Protein AF-0000000067927965 (afdb_homodimer)

Foldseek 3Di:
DPLPQQPPFDPVLQVLLVVLLVVLLVVLLVQLVVLQDLDPVQLVVCVVLVHHSDSVVSNVLSVQSNVLSVLCVDLVRVVVSLVSLLVSLVVQLVSCVVVVHDCPPGNCVSVVSSCSSLSSCCSNPSVSVSVPPPDD/DPLPQQPDFDPVLQVLLVVLLVVLLVVLLVQLVVLQDLDPVQLVVCVVLVHHSDSVVSNVLSVQSNVLSVLCVDLVRVVVSLVSLLVSLVVQLVSCVVVVHDCPPGNCVSVVSSCSSLSSCCSNPSVSVSVPPPDD

pLDDT: mean 92.32, std 14.94, range [30.17, 98.94]

Sequence (272 aa):
MSISEAAPASKGALWTGRALSAVVVLFMVFDGVIKLPPLEIVTLTMTELGWPADANVARLLGVVGLISTALYALPRTSVLGAILLTAYMGGAISTHVRIGNPLFSHTLFGVYLGVILWGGLFLRDARVRA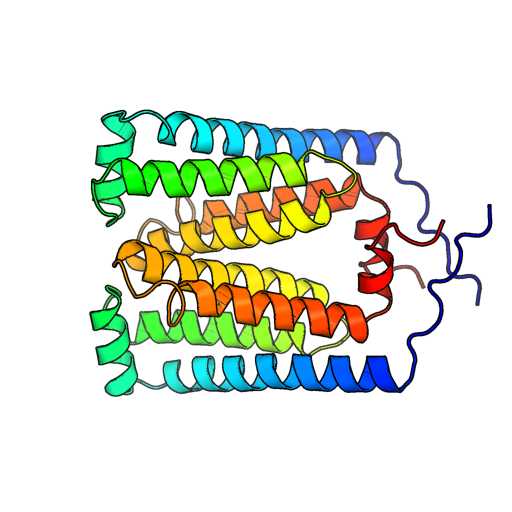LIPFSRMSISEAAPASKGALWTGRALSAVVVLFMVFDGVIKLPPLEIVTLTMTELGWPADANVARLLGVVGLISTALYALPRTSVLGAILLTAYMGGAISTHVRIGNPLFSHTLFGVYLGVILWGGLFLRDARVRALIPFSR

Structure (mmCIF, N/CA/C/O backbone):
data_AF-0000000067927965-model_v1
#
loop_
_entity.id
_entity.type
_entity.pdbx_description
1 polymer 'DoxX family protein'
#
loop_
_atom_site.group_PDB
_atom_site.id
_atom_site.type_symbol
_atom_site.label_atom_id
_atom_site.label_alt_id
_atom_site.label_comp_id
_atom_site.label_asym_id
_atom_site.label_entity_id
_atom_site.label_seq_id
_atom_site.pdbx_PDB_ins_code
_atom_site.Cartn_x
_atom_site.Cartn_y
_atom_site.Cartn_z
_atom_site.occupancy
_atom_site.B_iso_or_equiv
_atom_site.auth_seq_id
_atom_site.auth_comp_id
_atom_site.auth_asym_id
_atom_site.auth_atom_id
_atom_site.pdbx_PDB_model_num
ATOM 1 N N . MET A 1 1 ? -7.898 29.469 18.766 1 30.17 1 MET A N 1
ATOM 2 C CA . MET A 1 1 ? -7.305 28.219 19.219 1 30.17 1 MET A CA 1
ATOM 3 C C . MET A 1 1 ? -5.984 27.953 18.5 1 30.17 1 MET A C 1
ATOM 5 O O . MET A 1 1 ? -5.938 27.906 17.281 1 30.17 1 MET A O 1
ATOM 9 N N . SER A 1 2 ? -4.762 28.281 19 1 35.88 2 SER A N 1
ATOM 10 C CA . SER A 1 2 ? -3.42 28.25 18.422 1 35.88 2 SER A CA 1
ATOM 11 C C . SER A 1 2 ? -3.104 26.859 17.859 1 35.88 2 SER A C 1
ATOM 13 O O . SER A 1 2 ? -3.418 25.844 18.469 1 35.88 2 SER A O 1
ATOM 15 N N . ILE A 1 3 ? -3.195 26.562 16.672 1 41.91 3 ILE A N 1
ATOM 16 C CA . ILE A 1 3 ? -2.732 25.312 16.078 1 41.91 3 ILE A CA 1
ATOM 17 C C . ILE A 1 3 ? -1.492 24.828 16.828 1 41.91 3 ILE A C 1
ATOM 19 O O . ILE A 1 3 ? -0.476 25.516 16.875 1 41.91 3 ILE A O 1
ATOM 23 N N . SER A 1 4 ? -1.587 24.281 17.938 1 45.28 4 SER A N 1
ATOM 24 C CA . SER A 1 4 ? -0.51 23.766 18.781 1 45.28 4 SER A CA 1
ATOM 25 C C . SER A 1 4 ? 0.614 23.172 17.938 1 45.28 4 SER A C 1
ATOM 27 O O . SER A 1 4 ? 0.37 22.312 17.078 1 45.28 4 SER A O 1
ATOM 29 N N . GLU A 1 5 ? 1.59 23.891 17.422 1 53.34 5 GLU A N 1
ATOM 30 C CA . GLU A 1 5 ? 2.846 23.5 16.797 1 53.34 5 GLU A CA 1
ATOM 31 C C . GLU A 1 5 ? 3.354 22.172 17.375 1 53.34 5 GLU A C 1
ATOM 33 O O . GLU A 1 5 ? 3.398 22 18.594 1 53.34 5 GLU A O 1
ATOM 38 N N . ALA A 1 6 ? 3.057 21.047 16.625 1 56.38 6 ALA A N 1
ATOM 39 C CA . ALA A 1 6 ? 3.568 19.766 17.125 1 56.38 6 ALA A CA 1
ATOM 40 C C . ALA A 1 6 ? 4.945 19.938 17.766 1 56.38 6 ALA A C 1
ATOM 42 O O . ALA A 1 6 ? 5.785 20.688 17.25 1 56.38 6 ALA A O 1
ATOM 43 N N . ALA A 1 7 ? 5.062 19.781 19.094 1 62.38 7 ALA A N 1
ATOM 44 C CA . ALA A 1 7 ? 6.32 19.844 19.844 1 62.38 7 ALA A CA 1
ATOM 45 C C . ALA A 1 7 ? 7.453 19.188 19.062 1 62.38 7 ALA A C 1
ATOM 47 O O . ALA A 1 7 ? 7.234 18.172 18.391 1 62.38 7 ALA A O 1
ATOM 48 N N . PRO A 1 8 ? 8.531 19.984 18.906 1 75.81 8 PRO A N 1
ATOM 49 C CA . PRO A 1 8 ? 9.688 19.375 18.234 1 75.81 8 PRO A CA 1
ATOM 50 C C . PRO A 1 8 ? 10.055 18.016 18.812 1 75.81 8 PRO A C 1
ATOM 52 O O . PRO A 1 8 ? 9.891 17.781 20 1 75.81 8 PRO A O 1
ATOM 55 N N . ALA A 1 9 ? 10.219 17.031 17.906 1 80.25 9 ALA A N 1
ATOM 56 C CA . ALA A 1 9 ? 10.656 15.703 18.344 1 80.25 9 ALA A CA 1
ATOM 57 C C . ALA A 1 9 ? 11.969 15.781 19.109 1 80.25 9 ALA A C 1
ATOM 59 O O . ALA A 1 9 ? 12.836 16.594 18.781 1 80.25 9 ALA A O 1
ATOM 60 N N . SER A 1 10 ? 12.078 15.039 20.109 1 90.5 10 SER A N 1
ATOM 61 C CA . SER A 1 10 ? 13.336 14.953 20.844 1 90.5 10 SER A CA 1
ATOM 62 C C . SER A 1 10 ? 14.453 14.414 19.953 1 90.5 10 SER A C 1
ATOM 64 O O . SER A 1 10 ? 14.188 13.82 18.906 1 90.5 10 SER A O 1
ATOM 66 N N . LYS A 1 11 ? 15.648 14.703 20.359 1 93.44 11 LYS A N 1
ATOM 67 C CA . LYS A 1 11 ? 16.812 14.172 19.641 1 93.44 11 LYS A CA 1
ATOM 68 C C . LYS A 1 11 ? 16.766 12.648 19.578 1 93.44 11 LYS A C 1
ATOM 70 O O . LYS A 1 11 ? 17.125 12.055 18.562 1 93.44 11 LYS A O 1
ATOM 75 N N . GLY A 1 12 ? 16.391 12.031 20.609 1 94.81 12 GLY A N 1
ATOM 76 C CA . GLY A 1 12 ? 16.281 10.586 20.641 1 94.81 12 GLY A CA 1
ATOM 77 C C . GLY A 1 12 ? 15.266 10.047 19.641 1 94.81 12 GLY A C 1
ATOM 78 O O . GLY A 1 12 ? 15.523 9.055 18.969 1 94.81 12 GLY A O 1
ATOM 79 N N . ALA A 1 13 ? 14.18 10.609 19.625 1 93.81 13 ALA A N 1
ATOM 80 C CA . ALA A 1 13 ? 13.141 10.211 18.688 1 93.81 13 ALA A CA 1
ATOM 81 C C . ALA A 1 13 ? 13.625 10.367 17.234 1 93.81 13 ALA A C 1
ATOM 83 O O . ALA A 1 13 ? 13.383 9.492 16.406 1 93.81 13 ALA A O 1
ATOM 84 N N . LEU A 1 14 ? 14.281 11.461 16.953 1 95.25 14 LEU A N 1
ATOM 85 C CA . LEU A 1 14 ? 14.781 11.703 15.602 1 95.25 14 LEU A CA 1
ATOM 86 C C . LEU A 1 14 ? 15.797 10.641 15.203 1 95.25 14 LEU A C 1
ATOM 88 O O . LEU A 1 14 ? 15.75 10.117 14.086 1 95.25 14 LEU A O 1
ATOM 92 N N . TRP A 1 15 ? 16.641 10.344 16.078 1 96.75 15 TRP A N 1
ATOM 93 C CA . TRP A 1 15 ? 17.656 9.344 15.781 1 96.75 15 TRP A CA 1
ATOM 94 C C . TRP A 1 15 ? 17.047 7.957 15.648 1 96.75 15 TRP A C 1
ATOM 96 O O . TRP A 1 15 ? 17.469 7.16 14.812 1 96.75 15 TRP A O 1
ATOM 106 N N . THR A 1 16 ? 16.141 7.641 16.5 1 97.5 16 THR A N 1
ATOM 107 C CA . THR A 1 16 ? 15.43 6.371 16.375 1 97.5 16 THR A CA 1
ATOM 108 C C . THR A 1 16 ? 14.703 6.281 15.031 1 97.5 16 THR A C 1
ATOM 110 O O . THR A 1 16 ? 14.766 5.25 14.359 1 97.5 16 THR A O 1
ATOM 113 N N . GLY A 1 17 ? 14.055 7.367 14.648 1 97.56 17 GLY A N 1
ATOM 114 C CA . GLY A 1 17 ? 13.383 7.391 13.352 1 97.56 17 GLY A CA 1
ATOM 115 C C . GLY A 1 17 ? 14.328 7.18 12.188 1 97.56 17 GLY A C 1
ATOM 116 O O . GLY A 1 17 ? 14.008 6.445 11.25 1 97.56 17 GLY A O 1
ATOM 117 N N . ARG A 1 18 ? 15.398 7.797 12.266 1 97.5 18 ARG A N 1
ATOM 118 C CA . ARG A 1 18 ? 16.406 7.645 11.219 1 97.5 18 ARG A CA 1
ATOM 119 C C . ARG A 1 18 ? 16.922 6.211 11.164 1 97.5 18 ARG A C 1
ATOM 121 O O . ARG A 1 18 ? 17.141 5.664 10.078 1 97.5 18 ARG A O 1
ATOM 128 N N . ALA A 1 19 ? 17.109 5.676 12.289 1 98.44 19 ALA A N 1
ATOM 129 C CA . ALA A 1 19 ? 17.594 4.297 12.344 1 98.44 19 ALA A CA 1
ATOM 130 C C . ALA A 1 19 ? 16.562 3.332 11.766 1 98.44 19 ALA A C 1
ATOM 132 O O . ALA A 1 19 ? 16.906 2.459 10.961 1 98.44 19 ALA A O 1
ATOM 133 N N . LEU A 1 20 ? 15.359 3.463 12.18 1 98.62 20 LEU A N 1
ATOM 134 C CA . LEU A 1 20 ? 14.289 2.625 11.648 1 98.62 20 LEU A CA 1
ATOM 135 C C . LEU A 1 20 ? 14.172 2.789 10.133 1 98.62 20 LEU A C 1
ATOM 137 O O . LEU A 1 20 ? 14.062 1.8 9.406 1 98.62 20 LEU A O 1
ATOM 141 N N . SER A 1 21 ? 14.25 3.984 9.695 1 98.69 21 SER A N 1
ATOM 142 C CA . SER A 1 21 ? 14.172 4.25 8.266 1 98.69 21 SER A CA 1
ATOM 143 C C . SER A 1 21 ? 15.352 3.633 7.523 1 98.69 21 SER A C 1
ATOM 145 O O . SER A 1 21 ? 15.188 3.115 6.414 1 98.69 21 SER A O 1
ATOM 147 N N . ALA A 1 22 ? 16.484 3.688 8.141 1 98.69 22 ALA A N 1
ATOM 148 C CA . ALA A 1 22 ? 17.672 3.107 7.523 1 98.69 22 ALA A CA 1
ATOM 149 C C . ALA A 1 22 ? 17.516 1.6 7.348 1 98.69 22 ALA A C 1
ATOM 151 O O . ALA A 1 22 ? 17.953 1.036 6.348 1 98.69 22 ALA A O 1
ATOM 152 N N . VAL A 1 23 ? 16.922 0.96 8.297 1 98.75 23 VAL A N 1
ATOM 153 C CA . VAL A 1 23 ? 16.703 -0.478 8.211 1 98.75 23 VAL A CA 1
ATOM 154 C C . VAL A 1 23 ? 15.828 -0.793 6.996 1 98.75 23 VAL A C 1
ATOM 156 O O . VAL A 1 23 ? 16.156 -1.682 6.207 1 98.75 23 VAL A O 1
ATOM 159 N N . VAL A 1 24 ? 14.75 -0.04 6.828 1 98.81 24 VAL A N 1
ATOM 160 C CA . VAL A 1 24 ? 13.836 -0.252 5.707 1 98.81 24 VAL A CA 1
ATOM 161 C C . VAL A 1 24 ? 14.562 0.035 4.395 1 98.81 24 VAL A C 1
ATOM 163 O O . VAL A 1 24 ? 14.477 -0.75 3.447 1 98.81 24 VAL A O 1
ATOM 166 N N . VAL A 1 25 ? 15.273 1.148 4.344 1 98.88 25 VAL A N 1
ATOM 167 C CA . VAL A 1 25 ? 15.977 1.554 3.129 1 98.88 25 VAL A CA 1
ATOM 168 C C . VAL A 1 25 ? 17 0.49 2.748 1 98.88 25 VAL A C 1
ATOM 170 O O . VAL A 1 25 ? 17.094 0.091 1.585 1 98.88 25 VAL A O 1
ATOM 173 N N . LEU A 1 26 ? 17.781 0.032 3.742 1 98.81 26 LEU A N 1
ATOM 174 C CA . LEU A 1 26 ? 18.797 -0.976 3.475 1 98.81 26 LEU A CA 1
ATOM 175 C C . LEU A 1 26 ? 18.172 -2.264 2.955 1 98.81 26 LEU A C 1
ATOM 177 O O . LEU A 1 26 ? 18.656 -2.848 1.983 1 98.81 26 LEU A O 1
ATOM 181 N N . PHE A 1 27 ? 17.156 -2.684 3.604 1 98.81 27 PHE A N 1
ATOM 182 C CA . PHE A 1 27 ? 16.453 -3.891 3.17 1 98.81 27 PHE A CA 1
ATOM 183 C C . PHE A 1 27 ? 15.938 -3.734 1.743 1 98.81 27 PHE A C 1
ATOM 185 O O . PHE A 1 27 ? 16.141 -4.621 0.907 1 98.81 27 PHE A O 1
ATOM 192 N N . MET A 1 28 ? 15.305 -2.586 1.451 1 98.88 28 MET A N 1
ATOM 193 C CA . MET A 1 28 ? 14.68 -2.383 0.147 1 98.88 28 MET A CA 1
ATOM 194 C C . MET A 1 28 ? 15.742 -2.215 -0.941 1 98.88 28 MET A C 1
ATOM 196 O O . MET A 1 28 ? 15.531 -2.631 -2.082 1 98.88 28 MET A O 1
ATOM 200 N N . VAL A 1 29 ? 16.828 -1.575 -0.603 1 98.81 29 VAL A N 1
ATOM 201 C CA . VAL A 1 29 ? 17.922 -1.456 -1.564 1 98.81 29 VAL A CA 1
ATOM 202 C C . VAL A 1 29 ? 18.469 -2.84 -1.889 1 98.81 29 VAL A C 1
ATOM 204 O O . VAL A 1 29 ? 18.672 -3.182 -3.059 1 98.81 29 VAL A O 1
ATOM 207 N N . PHE A 1 30 ? 18.703 -3.604 -0.841 1 98.62 30 PHE A N 1
ATOM 208 C CA . PHE A 1 30 ? 19.203 -4.957 -1.054 1 98.62 30 PHE A CA 1
ATOM 209 C C . PHE A 1 30 ? 18.234 -5.758 -1.919 1 98.62 30 PHE A C 1
ATOM 211 O O . PHE A 1 30 ? 18.641 -6.348 -2.924 1 98.62 30 PHE A O 1
ATOM 218 N N . ASP A 1 31 ? 17 -5.781 -1.547 1 98.06 31 ASP A N 1
ATOM 219 C CA . ASP A 1 31 ? 15.977 -6.508 -2.281 1 98.06 31 ASP A CA 1
ATOM 220 C C . ASP A 1 31 ? 15.906 -6.047 -3.734 1 98.06 31 ASP A C 1
ATOM 222 O O . ASP A 1 31 ? 15.805 -6.871 -4.648 1 98.06 31 ASP A O 1
ATOM 226 N N . GLY A 1 32 ? 15.977 -4.703 -3.963 1 98.62 32 GLY A N 1
ATOM 227 C CA . GLY A 1 32 ? 15.867 -4.145 -5.301 1 98.62 32 GLY A CA 1
ATOM 228 C C . GLY A 1 32 ? 17.078 -4.422 -6.164 1 98.62 32 GLY A C 1
ATOM 229 O O . GLY A 1 32 ? 16.953 -4.742 -7.348 1 98.62 32 GLY A O 1
ATOM 230 N N . VAL A 1 33 ? 18.203 -4.332 -5.582 1 98.56 33 VAL A N 1
ATOM 231 C CA . VAL A 1 33 ? 19.453 -4.441 -6.34 1 98.56 33 VAL A CA 1
ATOM 232 C C . VAL A 1 33 ? 19.641 -5.875 -6.828 1 98.56 33 VAL A C 1
ATOM 234 O O . VAL A 1 33 ? 20.047 -6.105 -7.969 1 98.56 33 VAL A O 1
ATOM 237 N N . ILE A 1 34 ? 19.312 -6.844 -6.031 1 98.44 34 ILE A N 1
ATOM 238 C CA . ILE A 1 34 ? 19.562 -8.227 -6.422 1 98.44 34 ILE A CA 1
ATOM 239 C C . ILE A 1 34 ? 18.578 -8.633 -7.52 1 98.44 34 ILE A C 1
ATOM 241 O O . ILE A 1 34 ? 18.75 -9.672 -8.156 1 98.44 34 ILE A O 1
ATOM 245 N N . LYS A 1 35 ? 17.562 -7.848 -7.742 1 98.62 35 LYS A N 1
ATOM 246 C CA . LYS A 1 35 ? 16.562 -8.148 -8.766 1 98.62 35 LYS A CA 1
ATOM 247 C C . LYS A 1 35 ? 16.969 -7.57 -10.117 1 98.62 35 LYS A C 1
ATOM 249 O O . LYS A 1 35 ? 16.375 -7.91 -11.141 1 98.62 35 LYS A O 1
ATOM 254 N N . LEU A 1 36 ? 17.938 -6.738 -10.18 1 98.5 36 LEU A N 1
ATOM 255 C CA . LEU A 1 36 ? 18.328 -6.078 -11.422 1 98.5 36 LEU A CA 1
ATOM 256 C C . LEU A 1 3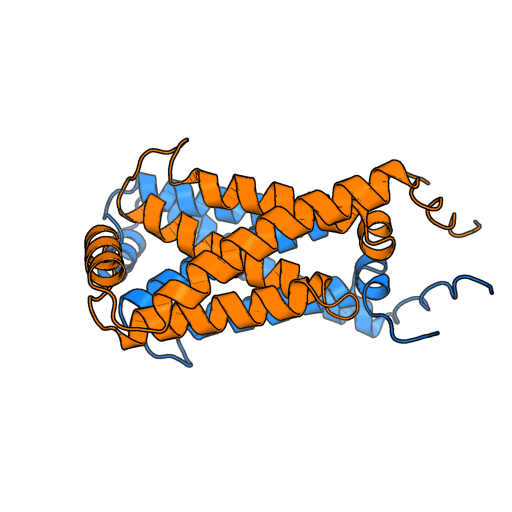6 ? 19.094 -7.031 -12.32 1 98.5 36 LEU A C 1
ATOM 258 O O . LEU A 1 36 ? 18.75 -7.199 -13.492 1 98.5 36 LEU A O 1
ATOM 262 N N . PRO A 1 37 ? 20.141 -7.691 -11.867 1 97.94 37 PRO A N 1
ATOM 263 C CA . PRO A 1 37 ? 20.766 -8.719 -12.703 1 97.94 37 PRO A CA 1
ATOM 264 C C . PRO A 1 37 ? 20.016 -10.055 -12.656 1 97.94 37 PRO A C 1
ATOM 266 O O . PRO A 1 37 ? 19.25 -10.305 -11.727 1 97.94 37 PRO A O 1
ATOM 269 N N . PRO A 1 38 ? 20.188 -10.93 -13.68 1 97.06 38 PRO A N 1
ATOM 270 C CA . PRO A 1 38 ? 19.516 -12.227 -13.711 1 97.06 38 PRO A CA 1
ATOM 271 C C . PRO A 1 38 ? 20.172 -13.266 -12.812 1 97.06 38 PRO A C 1
ATOM 273 O O . PRO A 1 38 ? 20.734 -14.25 -13.305 1 97.06 38 PRO A O 1
ATOM 276 N N . LEU A 1 39 ? 20.062 -13.102 -11.555 1 97.62 39 LEU A N 1
ATOM 277 C CA . LEU A 1 39 ? 20.594 -14.047 -10.586 1 97.62 39 LEU A CA 1
ATOM 278 C C . LEU A 1 39 ? 19.719 -15.281 -10.469 1 97.62 39 LEU A C 1
ATOM 280 O O . LEU A 1 39 ? 18.484 -15.164 -10.391 1 97.62 39 LEU A O 1
ATOM 284 N N . GLU A 1 40 ? 20.312 -16.438 -10.383 1 97.44 40 GLU A N 1
ATOM 285 C CA . GLU A 1 40 ? 19.578 -17.688 -10.305 1 97.44 40 GLU A CA 1
ATOM 286 C C . GLU A 1 40 ? 18.75 -17.781 -9.031 1 97.44 40 GLU A C 1
ATOM 288 O O . GLU A 1 40 ? 17.609 -18.266 -9.055 1 97.44 40 GLU A O 1
ATOM 293 N N . ILE A 1 41 ? 19.359 -17.297 -7.992 1 97.38 41 ILE A N 1
ATOM 294 C CA . ILE A 1 41 ? 18.672 -17.375 -6.711 1 97.38 41 ILE A CA 1
ATOM 295 C C . ILE A 1 41 ? 17.375 -16.547 -6.77 1 97.38 41 ILE A C 1
ATOM 297 O O . ILE A 1 41 ? 16.375 -16.922 -6.168 1 97.38 41 ILE A O 1
ATOM 301 N N . VAL A 1 42 ? 17.297 -15.445 -7.449 1 97.81 42 VAL A N 1
ATOM 302 C CA . VAL A 1 42 ? 16.109 -14.609 -7.586 1 97.81 42 VAL A CA 1
ATOM 303 C C . VAL A 1 42 ? 15.078 -15.32 -8.445 1 97.81 42 VAL A C 1
ATOM 305 O O . VAL A 1 42 ? 13.891 -15.367 -8.094 1 97.81 42 VAL A O 1
ATOM 308 N N . THR A 1 43 ? 15.57 -15.828 -9.547 1 96.88 43 THR A N 1
ATOM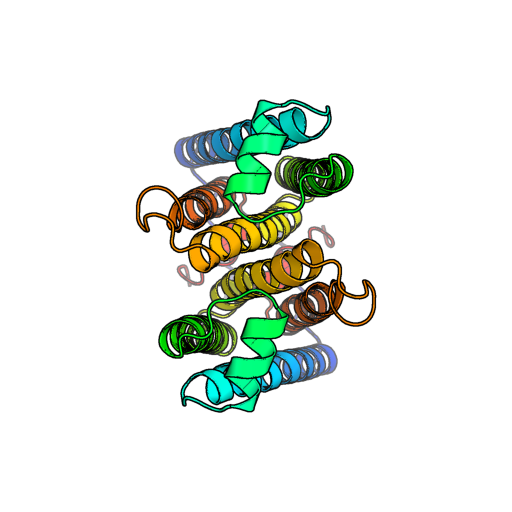 309 C CA . THR A 1 43 ? 14.68 -16.547 -10.445 1 96.88 43 THR A CA 1
ATOM 310 C C . THR A 1 43 ? 14.031 -17.734 -9.734 1 96.88 43 THR A C 1
ATOM 312 O O . THR A 1 43 ? 12.828 -17.953 -9.859 1 96.88 43 THR A O 1
ATOM 315 N N . LEU A 1 44 ? 14.773 -18.484 -9.016 1 97.25 44 LEU A N 1
ATOM 316 C CA . LEU A 1 44 ? 14.258 -19.641 -8.273 1 97.25 44 LEU A CA 1
ATOM 317 C C . LEU A 1 44 ? 13.234 -19.203 -7.234 1 97.25 44 LEU A C 1
ATOM 319 O O . LEU A 1 44 ? 12.172 -19.812 -7.109 1 97.25 44 LEU A O 1
ATOM 323 N N . THR A 1 45 ? 13.578 -18.156 -6.461 1 96.88 45 THR A N 1
ATOM 324 C CA . THR A 1 45 ? 12.672 -17.656 -5.434 1 96.88 45 THR A CA 1
ATOM 325 C C . THR A 1 45 ? 11.383 -17.141 -6.055 1 96.88 45 THR A C 1
ATOM 327 O O . THR A 1 45 ? 10.289 -17.391 -5.543 1 96.88 45 THR A O 1
ATOM 330 N N . MET A 1 46 ? 11.5 -16.422 -7.145 1 97.62 46 MET A N 1
ATOM 331 C CA . MET A 1 46 ? 10.32 -15.93 -7.848 1 97.62 46 MET A CA 1
ATOM 332 C C . MET A 1 46 ? 9.43 -17.094 -8.297 1 97.62 46 MET A C 1
ATOM 334 O O . MET A 1 46 ? 8.211 -17.047 -8.117 1 97.62 46 MET A O 1
ATOM 338 N N . THR A 1 47 ? 9.992 -18.109 -8.844 1 97.5 47 THR A N 1
ATOM 339 C CA . THR A 1 47 ? 9.234 -19.266 -9.297 1 97.5 47 THR A CA 1
ATOM 340 C C . THR A 1 47 ? 8.531 -19.938 -8.125 1 97.5 47 THR A C 1
ATOM 342 O O . THR A 1 47 ? 7.371 -20.344 -8.234 1 97.5 47 THR A O 1
ATOM 345 N N . GLU A 1 48 ? 9.227 -20.031 -7.012 1 97.69 48 GLU A N 1
ATOM 346 C CA . GLU A 1 48 ? 8.633 -20.625 -5.812 1 97.69 48 GLU A CA 1
ATOM 347 C C . GLU A 1 48 ? 7.449 -19.797 -5.32 1 97.69 48 GLU A C 1
ATOM 349 O O . GLU A 1 48 ? 6.5 -20.344 -4.758 1 97.69 48 GLU A O 1
ATOM 354 N N . LEU A 1 49 ? 7.523 -18.531 -5.645 1 97.69 49 LEU A N 1
ATOM 355 C CA . LEU A 1 49 ? 6.469 -17.625 -5.203 1 97.69 49 LEU A CA 1
ATOM 356 C C . LEU A 1 49 ? 5.348 -17.547 -6.234 1 97.69 49 LEU A C 1
ATOM 358 O O . LEU A 1 49 ? 4.383 -16.797 -6.059 1 97.69 49 LEU A O 1
ATOM 362 N N . GLY A 1 50 ? 5.516 -18.25 -7.258 1 97.31 50 GLY A N 1
ATOM 363 C CA . GLY A 1 50 ? 4.473 -18.312 -8.266 1 97.31 50 GLY A CA 1
ATOM 364 C C . GLY A 1 50 ? 4.578 -17.203 -9.305 1 97.31 50 GLY A C 1
ATOM 365 O O . GLY A 1 50 ? 3.635 -16.953 -10.062 1 97.31 50 GLY A O 1
ATOM 366 N N . TRP A 1 51 ? 5.637 -16.516 -9.297 1 98.25 51 TRP A N 1
ATOM 367 C CA . TRP A 1 51 ? 5.891 -15.477 -10.297 1 98.25 51 TRP A CA 1
ATOM 368 C C . TRP A 1 51 ? 6.57 -16.078 -11.531 1 98.25 51 TRP A C 1
ATOM 370 O O . TRP A 1 51 ? 7.168 -17.141 -11.461 1 98.25 51 TRP A O 1
ATOM 380 N N . PRO A 1 52 ? 6.359 -15.352 -12.672 1 97.19 52 PRO A N 1
ATOM 381 C CA . PRO A 1 52 ? 7.105 -15.797 -13.852 1 97.19 52 PRO A CA 1
ATOM 382 C C . PRO A 1 52 ? 8.617 -15.773 -13.641 1 97.19 52 PRO A C 1
ATOM 384 O O . PRO A 1 52 ? 9.133 -14.883 -12.969 1 97.19 52 PRO A O 1
ATOM 387 N N . ALA A 1 53 ? 9.32 -16.688 -14.289 1 94.38 53 ALA A N 1
ATOM 388 C CA . ALA A 1 53 ? 10.773 -16.797 -14.172 1 94.38 53 ALA A CA 1
ATOM 389 C C . ALA A 1 53 ? 11.477 -15.781 -15.062 1 94.38 53 ALA A C 1
ATOM 391 O O . ALA A 1 53 ? 12.695 -15.641 -15 1 94.38 53 ALA A O 1
ATOM 392 N N . ASP A 1 54 ? 10.836 -14.953 -15.633 1 95.19 54 ASP A N 1
ATOM 393 C CA . ASP A 1 54 ? 11.359 -13.938 -16.531 1 95.19 54 ASP A CA 1
ATOM 394 C C . ASP A 1 54 ? 12.125 -12.859 -15.766 1 95.19 54 ASP A C 1
ATOM 396 O O . ASP A 1 54 ? 11.562 -12.195 -14.898 1 95.19 54 ASP A O 1
ATOM 400 N N . ALA A 1 55 ? 13.352 -12.727 -16.188 1 96.25 55 ALA A N 1
ATOM 401 C CA . ALA A 1 55 ? 14.219 -11.758 -15.516 1 96.25 55 ALA A CA 1
ATOM 402 C C . ALA A 1 55 ? 13.656 -10.344 -15.625 1 96.25 55 ALA A C 1
ATOM 404 O O . ALA A 1 55 ? 13.891 -9.508 -14.75 1 96.25 55 ALA A O 1
ATOM 405 N N . ASN A 1 56 ? 12.961 -10.094 -16.656 1 97.19 56 ASN A N 1
ATOM 406 C CA . ASN A 1 56 ? 12.406 -8.758 -16.828 1 97.19 56 ASN A CA 1
ATOM 407 C C . ASN A 1 56 ? 11.328 -8.453 -15.797 1 97.19 56 ASN A C 1
ATOM 409 O O . ASN A 1 56 ? 11.117 -7.293 -15.438 1 97.19 56 ASN A O 1
ATOM 413 N N . VAL A 1 57 ? 10.641 -9.461 -15.383 1 97.75 57 VAL A N 1
ATOM 414 C CA . VAL A 1 57 ? 9.633 -9.266 -14.344 1 97.75 57 VAL A CA 1
ATOM 415 C C . VAL A 1 57 ? 10.32 -8.906 -13.023 1 97.75 57 VAL A C 1
ATOM 417 O O . VAL A 1 57 ? 9.914 -7.965 -12.344 1 97.75 57 VAL A O 1
ATOM 420 N N . ALA A 1 58 ? 11.312 -9.641 -12.672 1 98.06 58 ALA A N 1
ATOM 421 C CA . ALA A 1 58 ? 12.086 -9.32 -11.477 1 98.06 58 ALA A CA 1
ATOM 422 C C . ALA A 1 58 ? 12.656 -7.906 -11.555 1 98.06 58 ALA A C 1
ATOM 424 O O . ALA A 1 58 ? 12.617 -7.16 -10.578 1 98.06 58 ALA A O 1
ATOM 425 N N . ARG A 1 59 ? 13.156 -7.582 -12.711 1 98.44 59 ARG A N 1
ATOM 426 C CA . ARG A 1 59 ? 13.734 -6.258 -12.914 1 98.44 59 ARG A CA 1
ATOM 427 C C . ARG A 1 59 ? 12.688 -5.168 -12.711 1 98.44 59 ARG A C 1
ATOM 429 O O . ARG A 1 59 ? 12.977 -4.125 -12.117 1 98.44 59 ARG A O 1
ATOM 436 N N . LEU A 1 60 ? 11.57 -5.398 -13.219 1 98.25 60 LEU A N 1
ATOM 437 C CA . LEU A 1 60 ? 10.484 -4.441 -13.031 1 98.25 60 LEU A CA 1
ATOM 438 C C . LEU A 1 60 ? 10.203 -4.211 -11.555 1 98.25 60 LEU A C 1
ATOM 440 O O . LEU A 1 60 ? 10.125 -3.066 -11.102 1 98.25 60 LEU A O 1
ATOM 444 N N . LEU A 1 61 ? 10.078 -5.266 -10.805 1 98.56 61 LEU A N 1
ATOM 445 C CA . LEU A 1 61 ? 9.812 -5.16 -9.375 1 98.56 61 LEU A CA 1
ATOM 446 C C . LEU A 1 61 ? 10.961 -4.457 -8.656 1 98.56 61 LEU A C 1
ATOM 448 O O . LEU A 1 61 ? 10.734 -3.617 -7.785 1 98.56 61 LEU A O 1
ATOM 452 N N . GLY A 1 62 ? 12.188 -4.867 -9.039 1 98.75 62 GLY A N 1
ATOM 453 C CA . GLY A 1 62 ? 13.352 -4.215 -8.453 1 98.75 62 GLY A CA 1
ATOM 454 C C . GLY A 1 62 ? 13.383 -2.719 -8.688 1 98.75 62 GLY A C 1
ATOM 455 O O . GLY A 1 62 ? 13.641 -1.943 -7.766 1 98.75 62 GLY A O 1
ATOM 456 N N . VAL A 1 63 ? 13.133 -2.285 -9.875 1 98.81 63 VAL A N 1
ATOM 457 C CA . VAL A 1 63 ? 13.156 -0.874 -10.242 1 98.81 63 VAL A CA 1
ATOM 458 C C . VAL A 1 63 ? 12.07 -0.12 -9.484 1 98.81 63 VAL A C 1
ATOM 460 O O . VAL A 1 63 ? 12.32 0.949 -8.922 1 98.81 63 VAL A O 1
ATOM 463 N N . VAL A 1 64 ? 10.867 -0.647 -9.469 1 98.81 64 VAL A N 1
ATOM 464 C CA . VAL A 1 64 ? 9.766 -0.016 -8.75 1 98.81 64 VAL A CA 1
ATOM 465 C C . VAL A 1 64 ? 10.117 0.121 -7.27 1 98.81 64 VAL A C 1
ATOM 467 O O . VAL A 1 64 ? 9.906 1.178 -6.672 1 98.81 64 VAL A O 1
ATOM 470 N N . GLY A 1 65 ? 10.648 -0.976 -6.703 1 98.81 65 GLY A N 1
ATOM 471 C CA . GLY A 1 65 ? 11.062 -0.944 -5.312 1 98.81 65 GLY A CA 1
ATOM 472 C C . GLY A 1 65 ? 12.141 0.091 -5.035 1 98.81 65 GLY A C 1
ATOM 473 O O . GLY A 1 65 ? 12.055 0.832 -4.055 1 98.81 65 GLY A O 1
ATOM 474 N N . LEU A 1 66 ? 13.102 0.157 -5.883 1 98.88 66 LEU A N 1
ATOM 475 C CA . LEU A 1 66 ? 14.234 1.057 -5.691 1 98.88 66 LEU A CA 1
ATOM 476 C C . LEU A 1 66 ? 13.805 2.512 -5.859 1 98.88 66 LEU A C 1
ATOM 478 O O . LEU A 1 66 ? 14.25 3.383 -5.109 1 98.88 66 LEU A O 1
ATOM 482 N N . ILE A 1 67 ? 12.977 2.791 -6.82 1 98.88 67 ILE A N 1
ATOM 483 C CA . ILE A 1 67 ? 12.477 4.148 -7.004 1 98.88 67 ILE A CA 1
ATOM 484 C C . ILE A 1 67 ? 11.68 4.578 -5.77 1 98.88 67 ILE A C 1
ATOM 486 O O . ILE A 1 67 ? 11.867 5.68 -5.254 1 98.88 67 ILE A O 1
ATOM 490 N N . SER A 1 68 ? 10.773 3.744 -5.305 1 98.94 68 SER A N 1
ATOM 491 C CA . SER A 1 68 ? 9.984 4.031 -4.113 1 98.94 68 SER A CA 1
ATOM 492 C C . SER A 1 68 ? 10.883 4.246 -2.895 1 98.94 68 SER A C 1
ATOM 494 O O . SER A 1 68 ? 10.625 5.133 -2.076 1 98.94 68 SER A O 1
ATOM 496 N N . THR A 1 69 ? 11.922 3.414 -2.844 1 98.94 69 THR A N 1
ATOM 497 C CA . THR A 1 69 ? 12.875 3.525 -1.742 1 98.94 69 THR A CA 1
ATOM 498 C C . THR A 1 69 ? 13.617 4.855 -1.8 1 98.94 69 THR A C 1
ATOM 500 O O . THR A 1 69 ? 13.797 5.52 -0.775 1 98.94 69 THR A O 1
ATOM 503 N N . ALA A 1 70 ? 14.023 5.285 -2.963 1 98.88 70 ALA A N 1
ATOM 504 C CA . ALA A 1 70 ? 14.703 6.562 -3.135 1 98.88 70 ALA A CA 1
ATOM 505 C C . ALA A 1 70 ? 13.805 7.723 -2.717 1 98.88 70 ALA A C 1
ATOM 507 O O . ALA A 1 70 ? 14.25 8.648 -2.027 1 98.88 70 ALA A O 1
ATOM 508 N N . LEU A 1 71 ? 12.562 7.668 -3.1 1 98.62 71 LEU A N 1
ATOM 509 C CA . LEU A 1 71 ? 11.617 8.711 -2.715 1 98.62 71 LEU A CA 1
ATOM 510 C C . LEU A 1 71 ? 11.43 8.742 -1.201 1 98.62 71 LEU A C 1
ATOM 512 O O . LEU A 1 71 ? 11.32 9.82 -0.609 1 98.62 71 LEU A O 1
ATOM 516 N N . TYR A 1 72 ? 11.398 7.594 -0.6 1 98.56 72 TYR A N 1
ATOM 517 C CA . TYR A 1 72 ? 11.242 7.5 0.847 1 98.56 72 TYR A CA 1
ATOM 518 C C . TYR A 1 72 ? 12.453 8.086 1.568 1 98.56 72 TYR A C 1
ATOM 520 O O . TYR A 1 72 ? 12.312 8.703 2.627 1 98.56 72 TYR A O 1
ATOM 528 N N . ALA A 1 73 ? 13.609 7.895 0.988 1 98.12 73 ALA A N 1
ATOM 529 C CA . ALA A 1 73 ? 14.859 8.32 1.612 1 98.12 73 ALA A CA 1
ATOM 530 C C . ALA A 1 73 ? 15.039 9.836 1.501 1 98.12 73 ALA A C 1
ATOM 532 O O . ALA A 1 73 ? 15.758 10.438 2.297 1 98.12 73 ALA A O 1
ATOM 533 N N . LEU A 1 74 ? 14.453 10.438 0.501 1 96.38 74 LEU A N 1
ATOM 534 C CA . LEU A 1 74 ? 14.531 11.883 0.321 1 96.38 74 LEU A CA 1
ATOM 535 C C . LEU A 1 74 ? 13.492 12.594 1.184 1 96.38 74 LEU A C 1
ATOM 537 O O . LEU A 1 74 ? 12.297 12.312 1.09 1 96.38 74 LEU A O 1
ATOM 541 N N . PRO A 1 75 ? 13.984 13.539 2.033 1 92.19 75 PRO A N 1
ATOM 542 C CA . PRO A 1 75 ? 13.094 14.18 3.004 1 92.19 75 PRO A CA 1
ATOM 543 C C . PRO A 1 75 ? 11.898 14.867 2.344 1 92.19 75 PRO A C 1
ATOM 545 O O . PRO A 1 75 ? 10.797 14.859 2.898 1 92.19 75 PRO A O 1
ATOM 548 N N . ARG A 1 76 ? 12.109 1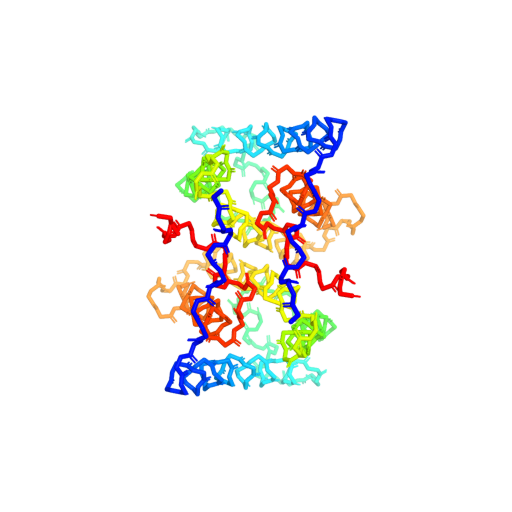5.352 1.162 1 92.19 76 ARG A N 1
ATOM 549 C CA . ARG A 1 76 ? 11.047 16.125 0.521 1 92.19 76 ARG A CA 1
ATOM 550 C C . ARG A 1 76 ? 9.945 15.219 -0.002 1 92.19 76 ARG A C 1
ATOM 552 O O . ARG A 1 76 ? 8.789 15.641 -0.128 1 92.19 76 ARG A O 1
ATOM 559 N N . THR A 1 77 ? 10.258 13.961 -0.279 1 96.31 77 THR A N 1
ATOM 560 C CA . THR A 1 77 ? 9.289 13.078 -0.908 1 96.31 77 THR A CA 1
ATOM 561 C C . THR A 1 77 ? 9.039 11.844 -0.04 1 96.31 77 THR A C 1
ATOM 563 O O . THR A 1 77 ? 8.492 10.844 -0.512 1 96.31 77 THR A O 1
ATOM 566 N N . SER A 1 78 ? 9.414 11.906 1.184 1 97.19 78 SER A N 1
ATOM 567 C CA . SER A 1 78 ? 9.438 10.719 2.029 1 97.19 78 SER A CA 1
ATOM 568 C C . SER A 1 78 ? 8.031 10.156 2.225 1 97.19 78 SER A C 1
ATOM 570 O O . SER A 1 78 ? 7.848 8.938 2.279 1 97.19 78 SER A O 1
ATOM 572 N N . VAL A 1 79 ? 7.039 11.008 2.316 1 96.12 79 VAL A N 1
ATOM 573 C CA . VAL A 1 79 ? 5.672 10.531 2.518 1 96.12 79 VAL A CA 1
ATOM 574 C C . VAL A 1 79 ? 5.195 9.797 1.269 1 96.12 79 VAL A C 1
ATOM 576 O O . VAL A 1 79 ? 4.609 8.719 1.365 1 96.12 79 VAL A O 1
ATOM 579 N N . LEU A 1 80 ? 5.496 10.352 0.135 1 96.88 80 LEU A N 1
ATOM 580 C CA . LEU A 1 80 ? 5.152 9.672 -1.113 1 96.88 80 LEU A CA 1
ATOM 581 C C . LEU A 1 80 ? 5.871 8.336 -1.223 1 96.88 80 LEU A C 1
ATOM 583 O O . LEU A 1 80 ? 5.266 7.332 -1.605 1 96.88 80 LEU A O 1
ATOM 587 N N . GLY A 1 81 ? 7.137 8.375 -0.93 1 98.5 81 GLY A N 1
ATOM 588 C CA . GLY A 1 81 ? 7.887 7.129 -0.911 1 98.5 81 GLY A CA 1
ATOM 589 C C . GLY A 1 81 ? 7.285 6.086 0.015 1 98.5 81 GLY A C 1
ATOM 590 O O . GLY A 1 81 ? 7.215 4.906 -0.333 1 98.5 81 GLY A O 1
ATOM 591 N N . ALA A 1 82 ? 6.828 6.512 1.187 1 98.56 82 ALA A N 1
ATOM 592 C CA . ALA A 1 82 ? 6.215 5.605 2.154 1 98.56 82 ALA A CA 1
ATOM 593 C C . ALA A 1 82 ? 4.922 5.004 1.606 1 98.56 82 ALA A C 1
ATOM 595 O O . ALA A 1 82 ? 4.656 3.816 1.792 1 98.56 82 ALA A O 1
ATOM 596 N N . ILE A 1 83 ? 4.172 5.77 0.939 1 98.5 83 ILE A N 1
ATOM 597 C CA . ILE A 1 83 ? 2.92 5.312 0.342 1 98.5 83 ILE A CA 1
ATOM 598 C C . ILE A 1 83 ? 3.213 4.273 -0.735 1 98.5 83 ILE A C 1
ATOM 600 O O . ILE A 1 83 ? 2.596 3.203 -0.757 1 98.5 83 ILE A O 1
ATOM 604 N N . LEU A 1 84 ? 4.152 4.57 -1.553 1 98.88 84 LEU A N 1
ATOM 605 C CA . LEU A 1 84 ? 4.484 3.658 -2.643 1 98.88 84 LEU A CA 1
ATOM 606 C C . LEU A 1 84 ? 5.09 2.365 -2.105 1 98.88 84 LEU A C 1
ATOM 608 O O . LEU A 1 84 ? 4.801 1.28 -2.615 1 98.88 84 LEU A O 1
ATOM 612 N N . LEU A 1 85 ? 5.922 2.48 -1.118 1 98.94 85 LEU A N 1
ATOM 613 C CA . LEU A 1 85 ? 6.488 1.283 -0.506 1 98.94 85 LEU A CA 1
ATOM 614 C C . LEU A 1 85 ? 5.406 0.463 0.187 1 98.94 85 LEU A C 1
ATOM 616 O O . LEU A 1 85 ? 5.473 -0.768 0.214 1 98.94 85 LEU A O 1
ATOM 620 N N . THR A 1 86 ? 4.434 1.141 0.745 1 98.88 86 THR A N 1
ATOM 621 C CA . THR A 1 86 ? 3.291 0.438 1.315 1 98.88 86 THR A CA 1
ATOM 622 C C . THR A 1 86 ? 2.59 -0.406 0.255 1 98.88 86 THR A C 1
ATOM 624 O O . THR A 1 86 ? 2.271 -1.572 0.494 1 98.88 86 THR A O 1
ATOM 627 N N . ALA A 1 87 ? 2.365 0.189 -0.891 1 98.94 87 ALA A N 1
ATOM 628 C CA . ALA A 1 87 ? 1.781 -0.563 -1.999 1 98.94 87 ALA A CA 1
ATOM 629 C C . ALA A 1 87 ? 2.666 -1.745 -2.385 1 98.94 87 ALA A C 1
ATOM 631 O O . ALA A 1 87 ? 2.17 -2.852 -2.613 1 98.94 87 ALA A O 1
ATOM 632 N N . TYR A 1 88 ? 3.941 -1.508 -2.457 1 98.94 88 TYR A N 1
ATOM 633 C CA . TYR A 1 88 ? 4.898 -2.553 -2.801 1 98.94 88 TYR A CA 1
ATOM 634 C C . TYR A 1 88 ? 4.832 -3.705 -1.806 1 98.94 88 TYR A C 1
ATOM 636 O O . TYR A 1 88 ? 4.777 -4.871 -2.201 1 98.94 88 TYR A O 1
ATOM 644 N N . MET A 1 89 ? 4.809 -3.396 -0.568 1 98.81 89 MET A N 1
ATOM 645 C CA . MET A 1 89 ? 4.75 -4.41 0.481 1 98.81 89 MET A CA 1
ATOM 646 C C . MET A 1 89 ? 3.414 -5.148 0.453 1 98.81 89 MET A C 1
ATOM 648 O O . MET A 1 89 ? 3.354 -6.34 0.758 1 98.81 89 MET A O 1
ATOM 652 N N . GLY A 1 90 ? 2.375 -4.398 0.059 1 98.81 90 GLY A N 1
ATOM 653 C CA . GLY A 1 90 ? 1.097 -5.055 -0.152 1 98.81 90 GLY A CA 1
ATOM 654 C C . GLY A 1 90 ? 1.151 -6.141 -1.21 1 98.81 90 GLY A C 1
ATOM 655 O O . GLY A 1 90 ? 0.502 -7.18 -1.075 1 98.81 90 GLY A O 1
ATOM 656 N N . GLY A 1 91 ? 1.845 -5.844 -2.273 1 98.75 91 GLY A N 1
ATOM 657 C CA . GLY A 1 91 ? 2.061 -6.855 -3.295 1 98.75 91 GLY A CA 1
ATOM 658 C C . GLY A 1 91 ? 2.781 -8.086 -2.771 1 98.75 91 GLY A C 1
ATOM 659 O O . GLY A 1 91 ? 2.414 -9.211 -3.104 1 98.75 91 GLY A O 1
ATOM 660 N N . ALA A 1 92 ? 3.822 -7.844 -1.955 1 98.5 92 ALA A N 1
ATOM 661 C CA . ALA A 1 92 ? 4.547 -8.961 -1.352 1 98.5 92 ALA A CA 1
ATOM 662 C C . ALA A 1 92 ? 3.635 -9.773 -0.44 1 98.5 92 ALA A C 1
ATOM 664 O O . ALA A 1 92 ? 3.654 -11.008 -0.477 1 98.5 92 ALA A O 1
ATOM 665 N N . ILE A 1 93 ? 2.871 -9.109 0.355 1 98.81 93 ILE A N 1
ATOM 666 C CA . ILE A 1 93 ? 1.957 -9.789 1.266 1 98.81 93 ILE A CA 1
ATOM 667 C C . ILE A 1 93 ? 0.959 -10.625 0.466 1 98.81 93 ILE A C 1
ATOM 669 O O . ILE A 1 93 ? 0.703 -11.781 0.799 1 98.81 93 ILE A O 1
ATOM 673 N N . SER A 1 94 ? 0.404 -10.039 -0.587 1 98.44 94 SER A N 1
ATOM 674 C CA . SER A 1 94 ? -0.552 -10.742 -1.438 1 98.44 94 SER A CA 1
ATOM 675 C C . SER A 1 94 ? 0.069 -11.992 -2.055 1 98.44 94 SER A C 1
ATOM 677 O O . SER A 1 94 ? -0.592 -13.023 -2.178 1 98.44 94 SER A O 1
ATOM 679 N N . THR A 1 95 ? 1.28 -11.898 -2.469 1 98.5 95 THR A N 1
ATOM 680 C CA . THR A 1 95 ? 2.004 -13.031 -3.037 1 98.5 95 THR A CA 1
ATOM 681 C C . THR A 1 95 ? 2.08 -14.18 -2.039 1 98.5 95 THR A C 1
ATOM 683 O O . THR A 1 95 ? 1.785 -15.328 -2.379 1 98.5 95 THR A O 1
ATOM 686 N N . HIS A 1 96 ? 2.439 -13.883 -0.795 1 98.62 96 HIS A N 1
ATOM 687 C CA . HIS A 1 96 ? 2.57 -14.914 0.228 1 98.62 96 HIS A CA 1
ATOM 688 C C . HIS A 1 96 ? 1.208 -15.484 0.617 1 98.62 96 HIS A C 1
ATOM 690 O O . HIS A 1 96 ? 1.079 -16.688 0.877 1 98.62 96 HIS A O 1
ATOM 696 N N . VAL A 1 97 ? 0.218 -14.609 0.664 1 98.44 97 VAL A N 1
ATOM 697 C CA . VAL A 1 97 ? -1.129 -15.078 0.975 1 98.44 97 VAL A CA 1
ATOM 698 C C . VAL A 1 97 ? -1.604 -16.047 -0.107 1 98.44 97 VAL A C 1
ATOM 700 O O . VAL A 1 97 ? -2.158 -17.094 0.198 1 98.44 97 VAL A O 1
ATOM 703 N N . ARG A 1 98 ? -1.38 -15.695 -1.286 1 98.19 98 ARG A N 1
ATOM 704 C CA . ARG A 1 98 ? -1.867 -16.469 -2.42 1 98.19 98 ARG A CA 1
ATOM 705 C C . ARG A 1 98 ? -1.327 -17.906 -2.379 1 98.19 98 ARG A C 1
ATOM 707 O O . ARG A 1 98 ? -2.051 -18.859 -2.676 1 98.19 98 ARG A O 1
ATOM 714 N N . ILE A 1 99 ? -0.103 -18.078 -2.016 1 97.56 99 ILE A N 1
ATOM 715 C CA . ILE A 1 99 ? 0.507 -19.406 -2.119 1 97.56 99 ILE A CA 1
ATOM 716 C C . ILE A 1 99 ? 0.507 -20.078 -0.75 1 97.56 99 ILE A C 1
ATOM 718 O O . ILE A 1 99 ? 1.081 -21.156 -0.583 1 97.56 99 ILE A O 1
ATOM 722 N N . GLY A 1 100 ? -0.019 -19.391 0.242 1 97.12 100 GLY A N 1
ATOM 723 C CA . GLY A 1 100 ? -0.214 -20.016 1.541 1 97.12 100 GLY A CA 1
ATOM 724 C C . GLY A 1 100 ? 1.073 -20.172 2.328 1 97.12 100 GLY A C 1
ATOM 725 O O . GLY A 1 100 ? 1.257 -21.172 3.039 1 97.12 100 GLY A O 1
ATOM 726 N N . ASN A 1 101 ? 1.944 -19.203 2.221 1 98 101 ASN A N 1
ATOM 727 C CA . ASN A 1 101 ? 3.174 -19.234 3.006 1 98 101 ASN A CA 1
ATOM 728 C C . ASN A 1 101 ? 2.898 -19.016 4.488 1 98 101 ASN A C 1
ATOM 730 O O . ASN A 1 101 ? 1.846 -18.484 4.855 1 98 101 ASN A O 1
ATOM 734 N N . PRO A 1 102 ? 3.924 -19.422 5.363 1 98 102 PRO A N 1
ATOM 735 C CA . PRO A 1 102 ? 3.729 -19.234 6.805 1 98 102 PRO A CA 1
ATOM 736 C C . PRO A 1 102 ? 3.387 -17.781 7.168 1 98 102 PRO A C 1
ATOM 738 O O . PRO A 1 102 ? 4.027 -16.859 6.68 1 98 102 PRO A O 1
ATOM 741 N N . LEU A 1 103 ? 2.436 -17.672 7.988 1 97.5 103 LEU A N 1
ATOM 742 C CA . LEU A 1 103 ? 1.84 -16.375 8.297 1 97.5 103 LEU A CA 1
ATOM 743 C C . LEU A 1 103 ? 2.857 -15.461 8.969 1 97.5 103 LEU A C 1
ATOM 745 O O . LEU A 1 103 ? 3.143 -14.375 8.461 1 97.5 103 LEU A O 1
ATOM 749 N N . PHE A 1 104 ? 3.539 -15.922 10.078 1 97.81 104 PHE A N 1
ATOM 750 C CA . PHE A 1 104 ? 4.301 -15.039 10.945 1 97.81 104 PHE A CA 1
ATOM 751 C C . PHE A 1 104 ? 5.672 -14.742 10.352 1 97.81 104 PHE A C 1
ATOM 753 O O . PHE A 1 104 ? 6.176 -13.625 10.469 1 97.81 104 PHE A O 1
ATOM 760 N N . SER A 1 105 ? 6.219 -15.695 9.609 1 97.69 105 SER A N 1
ATOM 761 C CA . SER A 1 105 ? 7.59 -15.516 9.148 1 97.69 105 SER A CA 1
ATOM 762 C C . SER A 1 105 ? 7.625 -14.867 7.766 1 97.69 105 SER A C 1
ATOM 764 O O . SER A 1 105 ? 8.578 -14.164 7.422 1 97.69 105 SER A O 1
ATOM 766 N N . HIS A 1 106 ? 6.598 -15.164 6.914 1 98 106 HIS A N 1
ATOM 767 C CA . HIS A 1 106 ? 6.656 -14.719 5.523 1 98 106 HIS A CA 1
ATOM 768 C C . HIS A 1 106 ? 5.551 -13.711 5.223 1 98 106 HIS A C 1
ATOM 770 O O . HIS A 1 106 ? 5.832 -12.555 4.898 1 98 106 HIS A O 1
ATOM 776 N N . THR A 1 107 ? 4.336 -14.078 5.453 1 98.38 107 THR A N 1
ATOM 777 C CA . THR A 1 107 ? 3.189 -13.273 5.035 1 98.38 107 THR A CA 1
ATOM 778 C C . THR A 1 107 ? 3.174 -11.938 5.762 1 98.38 107 THR A C 1
ATOM 780 O O . THR A 1 107 ? 2.947 -10.891 5.145 1 98.38 107 THR A O 1
ATOM 783 N N . LEU A 1 108 ? 3.488 -11.898 7.07 1 98.56 108 LEU A N 1
ATOM 784 C CA . LEU A 1 108 ? 3.373 -10.672 7.859 1 98.56 108 LEU A CA 1
ATOM 785 C C . LEU A 1 108 ? 4.668 -9.867 7.805 1 98.56 108 LEU A C 1
ATOM 787 O O . LEU A 1 108 ? 4.746 -8.773 8.367 1 98.56 108 LEU A O 1
ATOM 791 N N . PHE A 1 109 ? 5.656 -10.383 7.188 1 98.38 109 PHE A N 1
ATOM 792 C CA . PHE A 1 109 ? 6.91 -9.648 7.094 1 98.38 109 PHE A CA 1
ATOM 793 C C . PHE A 1 109 ? 6.676 -8.258 6.504 1 98.38 109 PHE A C 1
ATOM 795 O O . PHE A 1 109 ? 7.23 -7.27 6.992 1 98.38 109 PHE A O 1
ATOM 802 N N . GLY A 1 110 ? 5.879 -8.172 5.41 1 98.38 110 GLY A N 1
ATOM 803 C CA . GLY A 1 110 ? 5.551 -6.879 4.828 1 98.38 110 GLY A CA 1
ATOM 804 C C . GLY A 1 110 ? 4.863 -5.945 5.805 1 98.38 110 GLY A C 1
ATOM 805 O O . GLY A 1 110 ? 5.066 -4.73 5.758 1 98.38 110 GLY A O 1
ATOM 806 N N . VAL A 1 111 ? 4.031 -6.469 6.664 1 98.75 111 VAL A N 1
ATOM 807 C CA . VAL A 1 111 ? 3.363 -5.676 7.691 1 98.75 111 VAL A CA 1
ATOM 808 C C . VAL A 1 111 ? 4.395 -5.133 8.68 1 98.75 111 VAL A C 1
ATOM 810 O O . VAL A 1 111 ? 4.367 -3.951 9.031 1 98.75 111 VAL A O 1
ATOM 813 N N . TYR A 1 112 ? 5.289 -6.035 9.07 1 98.69 112 TYR A N 1
ATOM 814 C CA . TYR A 1 112 ? 6.34 -5.598 9.984 1 98.69 112 TYR A CA 1
ATOM 815 C C . TYR A 1 112 ? 7.148 -4.457 9.383 1 98.69 112 TYR A C 1
ATOM 817 O O . TYR A 1 112 ? 7.375 -3.436 10.031 1 98.69 112 TYR A O 1
ATOM 825 N N . LEU A 1 113 ? 7.531 -4.625 8.211 1 98.69 113 LEU A N 1
ATOM 826 C CA . LEU A 1 113 ? 8.32 -3.598 7.539 1 98.69 113 LEU A CA 1
ATOM 827 C C . LEU A 1 113 ? 7.523 -2.309 7.383 1 98.69 113 LEU A C 1
ATOM 829 O O . LEU A 1 113 ? 8.078 -1.213 7.5 1 98.69 113 LEU A O 1
ATOM 833 N N . GLY A 1 114 ? 6.246 -2.475 7.074 1 98.62 114 GLY A N 1
ATOM 834 C CA . GLY A 1 114 ? 5.387 -1.307 6.965 1 98.62 114 GLY A CA 1
ATOM 835 C C . GLY A 1 114 ? 5.289 -0.515 8.258 1 98.62 114 GLY A C 1
ATOM 836 O O . GLY A 1 114 ? 5.34 0.717 8.242 1 98.62 114 GLY A O 1
ATOM 837 N N . VAL A 1 115 ? 5.137 -1.224 9.328 1 98.62 115 VAL A N 1
ATOM 838 C CA . VAL A 1 115 ? 5.078 -0.577 10.633 1 98.62 115 VAL A CA 1
ATOM 839 C C . VAL A 1 115 ? 6.387 0.161 10.898 1 98.62 115 VAL A C 1
ATOM 841 O O . VAL A 1 115 ? 6.375 1.305 11.367 1 98.62 115 VAL A O 1
ATOM 844 N N . ILE A 1 116 ? 7.469 -0.461 10.609 1 98.81 116 ILE A N 1
ATOM 845 C CA . ILE A 1 116 ? 8.773 0.164 10.797 1 98.81 116 ILE A CA 1
ATOM 846 C C . ILE A 1 116 ? 8.906 1.371 9.867 1 98.81 116 ILE A C 1
ATOM 848 O O . ILE A 1 116 ? 9.398 2.424 10.281 1 98.81 116 ILE A O 1
ATOM 852 N N . LEU A 1 117 ? 8.484 1.224 8.68 1 98.69 117 LEU A N 1
ATOM 853 C CA . LEU A 1 117 ? 8.523 2.26 7.656 1 98.69 117 LEU A CA 1
ATOM 854 C C . LEU A 1 117 ? 7.77 3.504 8.109 1 98.69 117 LEU A C 1
ATOM 856 O O . LEU A 1 117 ? 8.336 4.602 8.141 1 98.69 117 LEU A O 1
ATOM 860 N N . TRP A 1 118 ? 6.578 3.309 8.461 1 98.06 118 TRP A N 1
ATOM 861 C CA . TRP A 1 118 ? 5.746 4.445 8.852 1 98.06 118 TRP A CA 1
ATOM 862 C C . TRP A 1 118 ? 6.133 4.949 10.234 1 98.06 118 TRP A C 1
ATOM 864 O O . TRP A 1 118 ? 6.047 6.148 10.508 1 98.06 118 TRP A O 1
ATOM 874 N N . GLY A 1 119 ? 6.473 3.977 11.125 1 97.69 119 GLY A N 1
ATOM 875 C CA . GLY A 1 119 ? 6.965 4.398 12.422 1 97.69 119 GLY A CA 1
ATOM 876 C C . GLY A 1 119 ? 8.211 5.258 12.336 1 97.69 119 GLY A C 1
ATOM 877 O O . GLY A 1 119 ? 8.336 6.258 13.047 1 97.69 119 GLY A O 1
ATOM 878 N N . GLY A 1 120 ? 9.117 4.867 11.547 1 97.88 120 GLY A N 1
ATOM 879 C CA . GLY A 1 120 ? 10.297 5.688 11.336 1 97.88 120 GLY A CA 1
ATOM 880 C C . GLY A 1 120 ? 9.977 7.066 10.781 1 97.88 120 GLY A C 1
ATOM 881 O O . GLY A 1 120 ? 10.539 8.062 11.234 1 97.88 120 GLY A O 1
ATOM 882 N N . LEU A 1 121 ? 9.148 7.043 9.867 1 96.62 121 LEU A N 1
ATOM 883 C CA . LEU A 1 121 ? 8.758 8.312 9.266 1 96.62 121 LEU A CA 1
ATOM 884 C C . LEU A 1 121 ? 8.062 9.211 10.281 1 96.62 121 LEU A C 1
ATOM 886 O O . LEU A 1 121 ? 8.328 10.406 10.344 1 96.62 121 LEU A O 1
ATOM 890 N N . PHE A 1 122 ? 7.203 8.656 11.055 1 94.88 122 PHE A N 1
ATOM 891 C CA . PHE A 1 122 ? 6.484 9.375 12.094 1 94.88 122 PHE A CA 1
ATOM 892 C C . PHE A 1 122 ? 7.461 10.023 13.07 1 94.88 122 PHE A C 1
ATOM 894 O O . PHE A 1 122 ? 7.27 11.18 13.469 1 94.88 122 PHE A O 1
ATOM 901 N N . LEU A 1 123 ? 8.469 9.352 13.406 1 95.25 123 LEU A N 1
ATOM 902 C CA . LEU A 1 123 ? 9.414 9.828 14.422 1 95.25 123 LEU A CA 1
ATOM 903 C C . LEU A 1 123 ? 10.328 10.906 13.852 1 95.25 123 LEU A C 1
ATOM 905 O O . LEU A 1 123 ? 10.734 11.828 14.562 1 95.25 123 LEU A O 1
ATOM 909 N N . ARG A 1 124 ? 10.57 10.875 12.586 1 94.5 124 ARG A N 1
ATOM 910 C CA . ARG A 1 124 ? 11.586 11.797 12.086 1 94.5 124 ARG A CA 1
ATOM 911 C C . ARG A 1 124 ? 10.953 12.953 11.32 1 94.5 124 ARG A C 1
ATOM 913 O O . ARG A 1 124 ? 11.633 13.93 10.984 1 94.5 124 ARG A O 1
ATOM 920 N N . ASP A 1 125 ? 9.734 12.758 10.977 1 90.81 125 ASP A N 1
ATOM 921 C CA . ASP A 1 125 ? 9.094 13.766 10.133 1 90.81 125 ASP A CA 1
ATOM 922 C C . ASP A 1 125 ? 7.934 14.43 10.867 1 90.81 125 ASP A C 1
ATOM 924 O O . ASP A 1 125 ? 6.902 13.805 11.117 1 90.81 125 ASP A O 1
ATOM 928 N N . ALA A 1 126 ? 8.039 15.688 11.125 1 85.06 126 ALA A N 1
ATOM 929 C CA . ALA A 1 126 ? 7.059 16.438 11.906 1 85.06 126 ALA A CA 1
ATOM 930 C C . ALA A 1 126 ? 5.719 16.516 11.188 1 85.06 126 ALA A C 1
ATOM 932 O O . ALA A 1 126 ? 4.664 16.594 11.828 1 85.06 126 ALA A O 1
ATOM 933 N N . ARG A 1 127 ? 5.754 16.469 9.898 1 83.62 127 ARG A N 1
ATOM 934 C CA . ARG A 1 127 ? 4.512 16.531 9.133 1 83.62 127 ARG A CA 1
ATOM 935 C C . ARG A 1 127 ? 3.646 15.305 9.398 1 83.62 127 ARG A C 1
ATOM 937 O O . ARG A 1 127 ? 2.422 15.406 9.5 1 83.62 127 ARG A O 1
ATOM 944 N N . VAL A 1 128 ? 4.34 14.211 9.461 1 90.38 128 VAL A N 1
ATOM 945 C CA . VAL A 1 128 ? 3.639 12.953 9.68 1 90.38 128 VAL A CA 1
ATOM 946 C C . VAL A 1 128 ? 3.152 12.875 11.125 1 90.38 128 VAL A C 1
ATOM 948 O O . VAL A 1 128 ? 2.053 12.383 11.391 1 90.38 128 VAL A O 1
ATOM 951 N N . ARG A 1 129 ? 3.891 13.406 12 1 86.38 129 ARG A N 1
ATOM 952 C CA . ARG A 1 129 ? 3.447 13.453 13.391 1 86.38 129 ARG A CA 1
ATOM 953 C C . ARG A 1 129 ? 2.16 14.258 13.523 1 86.38 129 ARG A C 1
ATOM 955 O O . ARG A 1 129 ? 1.33 13.969 14.391 1 86.38 129 ARG A O 1
ATOM 962 N N . ALA A 1 130 ? 2.051 15.203 12.727 1 79.25 130 ALA A N 1
ATOM 963 C CA . ALA A 1 130 ? 0.906 16.109 12.812 1 79.25 130 ALA A CA 1
ATOM 964 C C . ALA A 1 130 ? -0.377 15.414 12.375 1 79.25 130 ALA A C 1
ATOM 966 O O . ALA A 1 130 ? -1.479 15.906 12.617 1 79.25 130 ALA A O 1
ATOM 967 N N . LEU A 1 131 ? -0.197 14.328 11.672 1 77.94 131 LEU A N 1
ATOM 968 C CA . LEU A 1 131 ? -1.364 13.562 11.242 1 77.94 131 LEU A CA 1
ATOM 969 C C . LEU A 1 131 ? -2.059 12.914 12.43 1 77.94 131 LEU A C 1
ATOM 971 O O . LEU A 1 131 ? -3.223 12.516 12.336 1 77.94 131 LEU A O 1
ATOM 975 N N . ILE A 1 132 ? -1.376 12.562 13.562 1 68.69 132 ILE A N 1
ATOM 976 C CA . ILE A 1 132 ? -1.966 11.922 14.734 1 68.69 132 ILE A CA 1
ATOM 977 C C . ILE A 1 132 ? -2.719 12.961 15.562 1 68.69 132 ILE A C 1
ATOM 979 O O . ILE A 1 132 ? -2.137 13.961 15.992 1 68.69 132 ILE A O 1
ATOM 983 N N . PRO A 1 133 ? -4.105 12.938 15.555 1 56.94 133 PRO A N 1
ATOM 984 C CA . PRO A 1 133 ? -4.961 13.875 16.281 1 56.94 133 PRO A CA 1
ATOM 985 C C . PRO A 1 133 ? -4.605 13.977 17.766 1 56.94 133 PRO A C 1
ATOM 987 O O . PRO A 1 133 ? -5.348 14.594 18.531 1 56.94 133 PRO A O 1
ATOM 990 N N . PHE A 1 134 ? -3.562 13.516 18.391 1 45.41 134 PHE A N 1
ATOM 991 C CA . PHE A 1 134 ? -3.637 13.562 19.859 1 45.41 134 PHE A CA 1
ATOM 992 C C . PHE A 1 134 ? -3.996 14.969 20.328 1 45.41 134 PHE A C 1
ATOM 994 O O . PHE A 1 134 ? -4.801 15.125 21.25 1 45.41 134 PHE A O 1
ATOM 1001 N N . SER A 1 135 ? -3.008 15.914 20.25 1 37.12 135 SER A N 1
ATOM 1002 C CA . SER A 1 135 ? -2.803 16.922 21.281 1 37.12 135 SER A CA 1
ATOM 1003 C C . SER A 1 135 ? -3.799 18.078 21.125 1 37.12 135 SER A C 1
ATOM 1005 O O . SER A 1 135 ? -3.611 18.969 20.297 1 37.12 135 SER A O 1
ATOM 1007 N N . ARG A 1 136 ? -4.996 17.984 20.625 1 34.22 136 ARG A N 1
ATOM 1008 C CA . ARG A 1 136 ? -5.684 19.141 21.172 1 34.22 136 ARG A CA 1
ATOM 1009 C C . ARG A 1 136 ? -6.051 18.922 22.641 1 34.22 136 ARG A C 1
ATOM 1011 O O . ARG A 1 136 ? -6.305 17.797 23.062 1 34.22 136 ARG A O 1
ATOM 1018 N N . MET B 1 1 ? 8.68 32.25 12.836 1 30.77 1 MET B N 1
ATOM 1019 C CA . MET B 1 1 ? 8.047 31.906 11.562 1 30.77 1 MET B CA 1
ATOM 1020 C C . MET B 1 1 ? 6.707 31.203 11.789 1 30.77 1 MET B C 1
ATOM 1022 O O . MET B 1 1 ? 6.641 30.188 12.477 1 30.77 1 MET B O 1
ATOM 1026 N N . SER B 1 2 ? 5.508 31.828 11.789 1 36.19 2 SER B N 1
ATOM 1027 C CA . SER B 1 2 ? 4.156 31.375 12.094 1 36.19 2 SER B CA 1
ATOM 1028 C C . SER B 1 2 ? 3.812 30.109 11.312 1 36.19 2 SER B C 1
ATOM 1030 O O . SER B 1 2 ? 4.125 30 10.125 1 36.19 2 SER B O 1
ATOM 1032 N N . ILE B 1 3 ? 3.881 28.953 11.773 1 41.97 3 ILE B N 1
ATOM 1033 C CA . ILE B 1 3 ? 3.406 27.766 11.094 1 41.97 3 ILE B CA 1
ATOM 1034 C C . ILE B 1 3 ? 2.166 28.094 10.266 1 41.97 3 ILE B C 1
ATOM 1036 O O . ILE B 1 3 ? 1.163 28.562 10.805 1 41.97 3 ILE B O 1
ATOM 1040 N N . SER B 1 4 ? 2.254 28.672 9.164 1 45.5 4 SER B N 1
ATOM 1041 C CA . SER B 1 4 ? 1.181 29.062 8.258 1 45.5 4 SER B CA 1
ATOM 1042 C C . SER B 1 4 ? 0.044 28.047 8.266 1 45.5 4 SER B C 1
ATOM 1044 O O . SER B 1 4 ? 0.27 26.859 8.047 1 45.5 4 SER B O 1
ATOM 1046 N N . GLU B 1 5 ? -0.928 28.094 9.172 1 53.34 5 GLU B N 1
ATOM 1047 C CA . GLU B 1 5 ? -2.197 27.359 9.211 1 53.34 5 GLU B CA 1
ATOM 1048 C C . GLU B 1 5 ? -2.711 27.078 7.805 1 53.34 5 GLU B C 1
ATOM 1050 O O . GLU B 1 5 ? -2.738 27.969 6.953 1 53.34 5 GLU B O 1
ATOM 1055 N N . ALA B 1 6 ? -2.438 25.812 7.309 1 56.25 6 ALA B N 1
ATOM 1056 C CA . ALA B 1 6 ? -2.961 25.484 5.984 1 56.25 6 ALA B CA 1
ATOM 1057 C C . ALA B 1 6 ? -4.324 26.141 5.762 1 56.25 6 ALA B C 1
ATOM 1059 O O . ALA B 1 6 ? -5.156 26.172 6.668 1 56.25 6 ALA B O 1
ATOM 1060 N N . ALA B 1 7 ? -4.434 27.109 4.832 1 62.34 7 ALA B N 1
ATOM 1061 C CA . ALA B 1 7 ? -5.676 27.781 4.461 1 62.34 7 ALA B CA 1
ATOM 1062 C C . ALA B 1 7 ? -6.832 26.781 4.379 1 62.34 7 ALA B C 1
ATOM 1064 O O . ALA B 1 7 ? -6.645 25.641 3.955 1 62.34 7 ALA B O 1
ATOM 1065 N N . PRO B 1 8 ? -7.914 27.141 5.121 1 75.88 8 PRO B N 1
ATOM 1066 C CA . PRO B 1 8 ? -9.086 26.266 5.027 1 75.88 8 PRO B CA 1
ATOM 1067 C C . PRO B 1 8 ? -9.469 25.953 3.586 1 75.88 8 PRO B C 1
ATOM 1069 O O . PRO B 1 8 ? -9.289 26.781 2.693 1 75.88 8 PRO B O 1
ATOM 1072 N N . ALA B 1 9 ? -9.648 24.641 3.326 1 79.94 9 ALA B N 1
ATOM 1073 C CA . ALA B 1 9 ? -10.094 24.219 1.998 1 79.94 9 ALA B CA 1
ATOM 1074 C C . ALA B 1 9 ? -11.406 24.906 1.621 1 79.94 9 ALA B C 1
ATOM 1076 O O . ALA B 1 9 ? -12.266 25.125 2.479 1 79.94 9 ALA B O 1
ATOM 1077 N N . SER B 1 10 ? -11.516 25.297 0.424 1 90.5 10 SER B N 1
ATOM 1078 C CA . SER B 1 10 ? -12.773 25.844 -0.073 1 90.5 10 SER B CA 1
ATOM 1079 C C . SER B 1 10 ? -13.891 24.812 0.022 1 90.5 10 SER B C 1
ATOM 1081 O O . SER B 1 10 ? -13.641 23.625 0.15 1 90.5 10 SER B O 1
ATOM 1083 N N . LYS B 1 11 ? -15.078 25.328 0.015 1 93.44 11 LYS B N 1
ATOM 1084 C CA . LYS B 1 11 ? -16.25 24.438 0.017 1 93.44 11 LYS B CA 1
ATOM 1085 C C . LYS B 1 11 ? -16.219 23.5 -1.186 1 93.44 11 LYS B C 1
ATOM 1087 O O . LYS B 1 11 ? -16.594 22.328 -1.071 1 93.44 11 LYS B O 1
ATOM 1092 N N . GLY B 1 12 ? -15.852 23.984 -2.303 1 94.88 12 GLY B N 1
ATOM 1093 C CA . GLY B 1 12 ? -15.75 23.156 -3.496 1 94.88 12 GLY B CA 1
ATOM 1094 C C . GLY B 1 12 ? -14.742 22.031 -3.354 1 94.88 12 GLY B C 1
ATOM 1095 O O . GLY B 1 12 ? -15.016 20.891 -3.764 1 94.88 12 GLY B O 1
ATOM 1096 N N . ALA B 1 13 ? -13.664 22.328 -2.883 1 93.94 13 ALA B N 1
ATOM 1097 C CA . ALA B 1 13 ? -12.633 21.328 -2.662 1 93.94 13 ALA B CA 1
ATOM 1098 C C . ALA B 1 13 ? -13.117 20.25 -1.696 1 93.94 13 ALA B C 1
ATOM 1100 O O . ALA B 1 13 ? -12.883 19.047 -1.916 1 93.94 13 ALA B O 1
ATOM 1101 N N . LEU B 1 14 ? -13.766 20.641 -0.627 1 95.25 14 LEU B N 1
ATOM 1102 C CA . LEU B 1 14 ? -14.273 19.703 0.356 1 95.25 14 LEU B CA 1
ATOM 1103 C C . LEU B 1 14 ? -15.297 18.766 -0.272 1 95.25 14 LEU B C 1
ATOM 1105 O O . LEU B 1 14 ? -15.258 17.547 -0.049 1 95.25 14 LEU B O 1
ATOM 1109 N N . TRP B 1 15 ? -16.141 19.297 -1.021 1 96.75 15 TRP B N 1
ATOM 1110 C CA . TRP B 1 15 ? -17.172 18.484 -1.656 1 96.75 15 TRP B CA 1
ATOM 1111 C C . TRP B 1 15 ? -16.562 17.562 -2.711 1 96.75 15 TRP B C 1
ATOM 1113 O O . TRP B 1 15 ? -17 16.422 -2.869 1 96.75 15 TRP B O 1
ATOM 1123 N N . THR B 1 16 ? -15.656 18.078 -3.465 1 97.5 16 THR B N 1
ATOM 1124 C CA . THR B 1 16 ? -14.953 17.234 -4.426 1 97.5 16 THR B CA 1
ATOM 1125 C C . THR B 1 16 ? -14.242 16.078 -3.719 1 97.5 16 THR B C 1
ATOM 1127 O O . THR B 1 16 ? -14.312 14.938 -4.16 1 97.5 16 THR B O 1
ATOM 1130 N N . GLY B 1 17 ? -13.578 16.391 -2.613 1 97.56 17 GLY B N 1
ATOM 1131 C CA . GLY B 1 17 ? -12.914 15.359 -1.841 1 97.56 17 GLY B CA 1
ATOM 1132 C C . GLY B 1 17 ? -13.867 14.297 -1.328 1 97.56 17 GLY B C 1
ATOM 1133 O O . GLY B 1 17 ? -13.562 13.102 -1.381 1 97.56 17 GLY B O 1
ATOM 1134 N N . ARG B 1 18 ? -14.938 14.727 -0.865 1 97.5 18 ARG B N 1
ATOM 1135 C CA . ARG B 1 18 ? -15.945 13.789 -0.376 1 97.5 18 ARG B CA 1
ATOM 1136 C C . ARG B 1 18 ? -16.484 12.914 -1.506 1 97.5 18 ARG B C 1
ATOM 1138 O O . ARG B 1 18 ? -16.703 11.719 -1.318 1 97.5 18 ARG B O 1
ATOM 1145 N N . ALA B 1 19 ? -16.656 13.523 -2.596 1 98.44 19 ALA B N 1
ATOM 1146 C CA . ALA B 1 19 ? -17.156 12.773 -3.746 1 98.44 19 ALA B CA 1
ATOM 1147 C C . ALA B 1 19 ? -16.141 11.727 -4.191 1 98.44 19 ALA B C 1
ATOM 1149 O O . ALA B 1 19 ? -16.5 10.57 -4.43 1 98.44 19 ALA B O 1
ATOM 1150 N N . LEU B 1 20 ? -14.93 12.125 -4.336 1 98.69 20 LEU B N 1
ATOM 1151 C CA . LEU B 1 20 ? -13.875 11.195 -4.711 1 98.69 20 LEU B CA 1
ATOM 1152 C C . LEU B 1 20 ? -13.766 10.062 -3.693 1 98.69 20 LEU B C 1
ATOM 1154 O O . LEU B 1 20 ? -13.672 8.891 -4.07 1 98.69 20 LEU B O 1
ATOM 1158 N N . SER B 1 21 ? -13.828 10.406 -2.465 1 98.69 21 SER B N 1
ATOM 1159 C CA . SER B 1 21 ? -13.75 9.398 -1.411 1 98.69 21 SER B CA 1
ATOM 1160 C C . SER B 1 21 ? -14.938 8.438 -1.478 1 98.69 21 SER B C 1
ATOM 1162 O O . SER B 1 21 ? -14.789 7.238 -1.254 1 98.69 21 SER B O 1
ATOM 1164 N N . ALA B 1 22 ? -16.062 8.984 -1.793 1 98.69 22 ALA B N 1
ATOM 1165 C CA . ALA B 1 22 ? -17.25 8.148 -1.9 1 98.69 22 ALA B CA 1
ATOM 1166 C C . ALA B 1 22 ? -17.109 7.125 -3.023 1 98.69 22 ALA B C 1
ATOM 1168 O O . ALA B 1 22 ? -17.562 5.988 -2.896 1 98.69 22 ALA B O 1
ATOM 1169 N N . VAL B 1 23 ? -16.531 7.516 -4.102 1 98.75 23 VAL B N 1
ATOM 1170 C CA . VAL B 1 23 ? -16.312 6.609 -5.223 1 98.75 23 VAL B CA 1
ATOM 1171 C C . VAL B 1 23 ? -15.461 5.43 -4.773 1 98.75 23 VAL B C 1
ATOM 1173 O O . VAL B 1 23 ? -15.797 4.273 -5.035 1 98.75 23 VAL B O 1
ATOM 1176 N N . VAL B 1 24 ? -14.367 5.73 -4.07 1 98.81 24 VAL B N 1
ATOM 1177 C CA . VAL B 1 24 ? -13.469 4.688 -3.59 1 98.81 24 VAL B CA 1
ATOM 1178 C C . VAL B 1 24 ? -14.203 3.793 -2.592 1 98.81 24 VAL B C 1
ATOM 1180 O O . VAL B 1 24 ? -14.125 2.564 -2.678 1 98.81 24 VAL B O 1
ATOM 1183 N N . VAL B 1 25 ? -14.906 4.406 -1.652 1 98.88 25 VAL B N 1
ATOM 1184 C CA . VAL B 1 25 ? -15.617 3.66 -0.614 1 98.88 25 VAL B CA 1
ATOM 1185 C C . VAL B 1 25 ? -16.656 2.742 -1.252 1 98.88 25 VAL B C 1
ATOM 1187 O O . VAL B 1 25 ? -16.75 1.563 -0.899 1 98.88 25 VAL B O 1
ATOM 1190 N N . LEU B 1 26 ? -17.422 3.289 -2.201 1 98.81 26 LEU B N 1
ATOM 1191 C CA . LEU B 1 26 ? -18.453 2.494 -2.861 1 98.81 26 LEU B CA 1
ATOM 1192 C C . LEU B 1 26 ? -17.828 1.315 -3.605 1 98.81 26 LEU B C 1
ATOM 1194 O O . LEU B 1 26 ? -18.328 0.19 -3.52 1 98.81 26 LEU B O 1
ATOM 1198 N N . PHE B 1 27 ? -16.812 1.59 -4.328 1 98.81 27 PHE B N 1
ATOM 1199 C CA . PHE B 1 27 ? -16.125 0.527 -5.055 1 98.81 27 PHE B CA 1
ATOM 1200 C C . PHE B 1 27 ? -15.625 -0.545 -4.098 1 98.81 27 PHE B C 1
ATOM 1202 O O . PHE B 1 27 ? -15.836 -1.738 -4.328 1 98.81 27 PHE B O 1
ATOM 1209 N N . MET B 1 28 ? -14.977 -0.114 -2.996 1 98.88 28 MET B N 1
ATOM 1210 C CA . MET B 1 28 ? -14.359 -1.062 -2.076 1 98.88 28 MET B CA 1
ATOM 1211 C C . MET B 1 28 ? -15.414 -1.841 -1.302 1 98.88 28 MET B C 1
ATOM 1213 O O . MET B 1 28 ? -15.219 -3.014 -0.979 1 98.88 28 MET B O 1
ATOM 1217 N N . VAL B 1 29 ? -16.5 -1.192 -0.969 1 98.88 29 VAL B N 1
ATOM 1218 C CA . VAL B 1 29 ? -17.594 -1.896 -0.307 1 98.88 29 VAL B CA 1
ATOM 1219 C C . VAL B 1 29 ? -18.156 -2.959 -1.242 1 98.88 29 VAL B C 1
ATOM 1221 O O . VAL B 1 29 ? -18.359 -4.105 -0.838 1 98.88 29 VAL B O 1
ATOM 1224 N N . PHE B 1 30 ? -18.391 -2.551 -2.48 1 98.62 30 PHE B N 1
ATOM 1225 C CA . PHE B 1 30 ? -18.906 -3.508 -3.455 1 98.62 30 PHE B CA 1
ATOM 1226 C C . PHE B 1 30 ? -17.953 -4.688 -3.604 1 98.62 30 PHE B C 1
ATOM 1228 O O . PHE B 1 30 ? -18.359 -5.844 -3.494 1 98.62 30 PHE B O 1
ATOM 1235 N N . ASP B 1 31 ? -16.719 -4.406 -3.842 1 98.06 31 ASP B N 1
ATOM 1236 C CA . ASP B 1 31 ? -15.695 -5.434 -4.008 1 98.06 31 ASP B CA 1
ATOM 1237 C C . ASP B 1 31 ? -15.633 -6.348 -2.785 1 98.06 31 ASP B C 1
ATOM 1239 O O . ASP B 1 31 ? -15.547 -7.57 -2.922 1 98.06 31 ASP B O 1
ATOM 1243 N N . GLY B 1 32 ? -15.688 -5.746 -1.563 1 98.62 32 GLY B N 1
ATOM 1244 C CA . GLY B 1 32 ? -15.586 -6.508 -0.33 1 98.62 32 GLY B CA 1
ATOM 1245 C C . GLY B 1 32 ? -16.812 -7.355 -0.045 1 98.62 32 GLY B C 1
ATOM 1246 O O . GLY B 1 32 ? -16.688 -8.508 0.381 1 98.62 32 GLY B O 1
ATOM 1247 N N . VAL B 1 33 ? -17.922 -6.828 -0.303 1 98.62 33 VAL B N 1
ATOM 1248 C CA . VAL B 1 33 ? -19.172 -7.496 0.054 1 98.62 33 VAL B CA 1
ATOM 1249 C C . VAL B 1 33 ? -19.375 -8.727 -0.827 1 98.62 33 VAL B C 1
ATOM 1251 O O . VAL B 1 33 ? -19.781 -9.781 -0.344 1 98.62 33 VAL B O 1
ATOM 1254 N N . ILE B 1 34 ? -19.062 -8.648 -2.08 1 98.44 34 ILE B N 1
ATOM 1255 C CA . ILE B 1 34 ? -19.312 -9.766 -2.973 1 98.44 34 ILE B CA 1
ATOM 1256 C C . ILE B 1 34 ? -18.344 -10.906 -2.67 1 98.44 34 ILE B C 1
ATOM 1258 O O . ILE B 1 34 ? -18.531 -12.031 -3.146 1 98.44 34 ILE B O 1
ATOM 1262 N N . LYS B 1 35 ? -17.328 -10.641 -1.91 1 98.62 35 LYS B N 1
ATOM 1263 C CA . LYS B 1 35 ? -16.328 -11.648 -1.57 1 98.62 35 LYS B CA 1
ATOM 1264 C C . LYS B 1 35 ? -16.734 -12.414 -0.311 1 98.62 35 LYS B C 1
ATOM 1266 O O . LYS B 1 35 ? -16.156 -13.453 0.005 1 98.62 35 LYS B O 1
ATOM 1271 N N . LEU B 1 36 ? -17.688 -11.969 0.411 1 98.5 36 LEU B N 1
ATOM 1272 C CA . LEU B 1 36 ? -18.078 -12.594 1.672 1 98.5 36 LEU B CA 1
ATOM 1273 C C . LEU B 1 36 ? -18.875 -13.875 1.423 1 98.5 36 LEU B C 1
ATOM 1275 O O . LEU B 1 36 ? -18.531 -14.93 1.964 1 98.5 36 LEU B O 1
ATOM 1279 N N . PRO B 1 37 ? -19.922 -13.875 0.63 1 98 37 PRO B N 1
ATOM 1280 C CA . PRO B 1 37 ? -20.562 -15.141 0.281 1 98 37 PRO B CA 1
ATOM 1281 C C . PRO B 1 37 ? -19.828 -15.883 -0.834 1 98 37 PRO B C 1
ATOM 1283 O O . PRO B 1 37 ? -19.062 -15.273 -1.584 1 98 37 PRO B O 1
ATOM 1286 N N . PRO B 1 38 ? -20.016 -17.234 -0.957 1 97.12 38 PRO B N 1
ATOM 1287 C CA . PRO B 1 38 ? -19.344 -18.016 -1.994 1 97.12 38 PRO B CA 1
ATOM 1288 C C . PRO B 1 38 ? -20 -17.891 -3.361 1 97.12 38 PRO B C 1
ATOM 1290 O O . PRO B 1 38 ? -20.562 -18.859 -3.877 1 97.12 38 PRO B O 1
ATOM 1293 N N . LEU B 1 39 ? -19.891 -16.766 -3.961 1 97.75 39 LEU B N 1
ATOM 1294 C CA . LEU B 1 39 ? -20.438 -16.516 -5.289 1 97.75 39 LEU B CA 1
ATOM 1295 C C . LEU B 1 39 ? -19.562 -17.156 -6.363 1 97.75 39 LEU B C 1
ATOM 1297 O O . LEU B 1 39 ? -18.328 -17.031 -6.324 1 97.75 39 LEU B O 1
ATOM 1301 N N . GLU B 1 40 ? -20.172 -17.75 -7.336 1 97.44 40 GLU B N 1
ATOM 1302 C CA . GLU B 1 40 ? -19.453 -18.422 -8.414 1 97.44 40 GLU B CA 1
ATOM 1303 C C . GLU B 1 40 ? -18.625 -17.438 -9.219 1 97.44 40 GLU B C 1
ATOM 1305 O O . GLU B 1 40 ? -17.484 -17.75 -9.617 1 97.44 40 GLU B O 1
ATOM 1310 N N . ILE B 1 41 ? -19.234 -16.312 -9.438 1 97.38 41 ILE B N 1
ATOM 1311 C CA . ILE B 1 41 ? -18.531 -15.312 -10.242 1 97.38 41 ILE B CA 1
ATOM 1312 C C . ILE B 1 41 ? -17.234 -14.898 -9.555 1 97.38 41 ILE B C 1
ATOM 1314 O O . ILE B 1 41 ? -16.234 -14.641 -10.219 1 97.38 41 ILE B O 1
ATOM 1318 N N . VAL B 1 42 ? -17.141 -14.812 -8.25 1 97.81 42 VAL B N 1
ATOM 1319 C CA . VAL B 1 42 ? -15.953 -14.445 -7.496 1 97.81 42 VAL B CA 1
ATOM 1320 C C . VAL B 1 42 ? -14.922 -15.57 -7.582 1 97.81 42 VAL B C 1
ATOM 1322 O O . VAL B 1 42 ? -13.742 -15.32 -7.832 1 97.81 42 VAL B O 1
ATOM 1325 N N . THR B 1 43 ? -15.43 -16.75 -7.367 1 96.88 43 THR B N 1
ATOM 1326 C CA . THR B 1 43 ? -14.539 -17.906 -7.434 1 96.88 43 THR B CA 1
ATOM 1327 C C . THR B 1 43 ? -13.906 -18.031 -8.82 1 96.88 43 THR B C 1
ATOM 1329 O O . THR B 1 43 ? -12.703 -18.266 -8.938 1 96.88 43 THR B O 1
ATOM 1332 N N . LEU B 1 44 ? -14.664 -17.859 -9.844 1 97.25 44 LEU B N 1
ATOM 1333 C CA . LEU B 1 44 ? -14.164 -17.938 -11.211 1 97.25 44 LEU B CA 1
ATOM 1334 C C . LEU B 1 44 ? -13.133 -16.844 -11.469 1 97.25 44 LEU B C 1
ATOM 1336 O O . LEU B 1 44 ? -12.07 -17.109 -12.047 1 97.25 44 LEU B O 1
ATOM 1340 N N . THR B 1 45 ? -13.461 -15.602 -11.062 1 96.88 45 THR B N 1
ATOM 1341 C CA . THR B 1 45 ? -12.547 -14.484 -11.266 1 96.88 45 THR B CA 1
ATOM 1342 C C . THR B 1 45 ? -11.25 -14.695 -10.484 1 96.88 45 THR B C 1
ATOM 1344 O O . THR B 1 45 ? -10.164 -14.438 -11 1 96.88 45 THR B O 1
ATOM 1347 N N . MET B 1 46 ? -11.367 -15.172 -9.273 1 97.56 46 MET B N 1
ATOM 1348 C CA . MET B 1 46 ? -10.18 -15.461 -8.477 1 97.56 46 MET B CA 1
ATOM 1349 C C . MET B 1 46 ? -9.305 -16.516 -9.156 1 97.56 46 MET B C 1
ATOM 1351 O O . MET B 1 46 ? -8.086 -16.359 -9.234 1 97.56 46 MET B O 1
ATOM 1355 N N . THR B 1 47 ? -9.875 -17.547 -9.664 1 97.5 47 THR B N 1
ATOM 1356 C CA . THR B 1 47 ? -9.133 -18.594 -10.344 1 97.5 47 THR B CA 1
ATOM 1357 C C . THR B 1 47 ? -8.43 -18.031 -11.586 1 97.5 47 THR B C 1
ATOM 1359 O O . THR B 1 47 ? -7.273 -18.375 -11.852 1 97.5 47 THR B O 1
ATOM 1362 N N . GLU B 1 48 ? -9.125 -17.172 -12.289 1 97.62 48 GLU B N 1
ATOM 1363 C CA . GLU B 1 48 ? -8.539 -16.547 -13.469 1 97.62 48 GLU B CA 1
ATOM 1364 C C . GLU B 1 48 ? -7.34 -15.688 -13.094 1 97.62 48 GLU B C 1
ATOM 1366 O O . GLU B 1 48 ? -6.395 -15.555 -13.875 1 97.62 48 GLU B O 1
ATOM 1371 N N . LEU B 1 49 ? -7.395 -15.211 -11.875 1 97.62 49 LEU B N 1
ATOM 1372 C CA . LEU B 1 49 ? -6.324 -14.336 -11.398 1 97.62 49 LEU B CA 1
ATOM 1373 C C . LEU B 1 49 ? -5.211 -15.148 -10.742 1 97.62 49 LEU B C 1
ATOM 1375 O O . LEU B 1 49 ? -4.238 -14.578 -10.242 1 97.62 49 LEU B O 1
ATOM 1379 N N . GLY B 1 50 ? -5.395 -16.375 -10.719 1 97.38 50 GLY B N 1
ATOM 1380 C CA . GLY B 1 50 ? -4.352 -17.25 -10.188 1 97.38 50 GLY B CA 1
ATOM 1381 C C . GLY B 1 50 ? -4.449 -17.453 -8.688 1 97.38 50 GLY B C 1
ATOM 1382 O O . GLY B 1 50 ? -3.502 -17.922 -8.055 1 97.38 50 GLY B O 1
ATOM 1383 N N . TRP B 1 51 ? -5.504 -17.031 -8.133 1 98.25 51 TRP B N 1
ATOM 1384 C CA . TRP B 1 51 ? -5.746 -17.25 -6.707 1 98.25 51 TRP B CA 1
ATOM 1385 C C . TRP B 1 51 ? -6.434 -18.594 -6.465 1 98.25 51 TRP B C 1
ATOM 1387 O O . TRP B 1 51 ? -7.039 -19.156 -7.379 1 98.25 51 TRP B O 1
ATOM 1397 N N . PRO B 1 52 ? -6.211 -19.109 -5.215 1 97.25 52 PRO B N 1
ATOM 1398 C CA . PRO B 1 52 ? -6.965 -20.312 -4.887 1 97.25 52 PRO B CA 1
ATOM 1399 C C . PRO B 1 52 ? -8.477 -20.125 -4.988 1 97.25 52 PRO B C 1
ATOM 1401 O O . PRO B 1 52 ? -8.984 -19.047 -4.652 1 97.25 52 PRO B O 1
ATOM 1404 N N . ALA B 1 53 ? -9.195 -21.172 -5.359 1 94.31 53 ALA B N 1
ATOM 1405 C CA . ALA B 1 53 ? -10.641 -21.141 -5.508 1 94.31 53 ALA B CA 1
ATOM 1406 C C . ALA B 1 53 ? -11.336 -21.266 -4.156 1 94.31 53 ALA B C 1
ATOM 1408 O O . ALA B 1 53 ? -12.562 -21.141 -4.062 1 94.31 53 ALA B O 1
ATOM 1409 N N . ASP B 1 54 ? -10.688 -21.219 -3.156 1 95.19 54 ASP B N 1
ATOM 1410 C CA . ASP B 1 54 ? -11.195 -21.359 -1.795 1 95.19 54 ASP B CA 1
ATOM 1411 C C . ASP B 1 54 ? -11.953 -20.109 -1.364 1 95.19 54 ASP B C 1
ATOM 1413 O O . ASP B 1 54 ? -11.383 -19.016 -1.322 1 95.19 54 ASP B O 1
ATOM 1417 N N . ALA B 1 55 ? -13.195 -20.359 -1 1 96.25 55 ALA B N 1
ATOM 1418 C CA . ALA B 1 55 ? -14.047 -19.25 -0.597 1 96.25 55 ALA B CA 1
ATOM 1419 C C . ALA B 1 55 ? -13.469 -18.516 0.615 1 96.25 55 ALA B C 1
ATOM 1421 O O . ALA B 1 55 ? -13.688 -17.312 0.789 1 96.25 55 ALA B O 1
ATOM 1422 N N . ASN B 1 56 ? -12.773 -19.219 1.397 1 97.19 56 ASN B N 1
ATOM 1423 C CA . ASN B 1 56 ? -12.203 -18.594 2.59 1 97.19 56 ASN B CA 1
ATOM 1424 C C . ASN B 1 56 ? -11.125 -17.578 2.234 1 97.19 56 ASN B C 1
ATOM 1426 O O . ASN B 1 56 ? -10.906 -16.609 2.965 1 97.19 56 ASN B O 1
ATOM 1430 N N . VAL B 1 57 ? -10.445 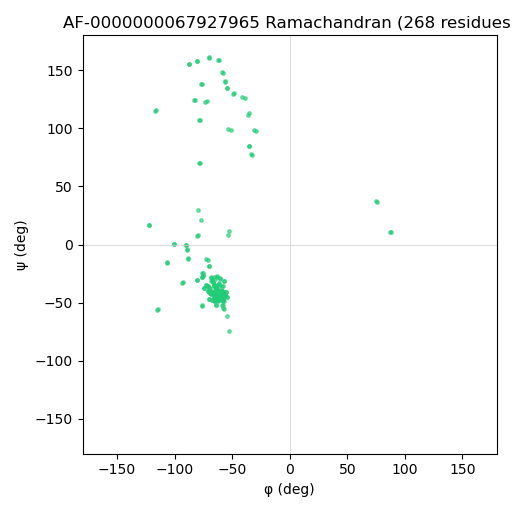-17.828 1.173 1 97.81 57 VAL B N 1
ATOM 1431 C CA . VAL B 1 57 ? -9.438 -16.875 0.728 1 97.81 57 VAL B CA 1
ATOM 1432 C C . VAL B 1 57 ? -10.117 -15.594 0.254 1 97.81 57 VAL B C 1
ATOM 1434 O O . VAL B 1 57 ? -9.703 -14.492 0.624 1 97.81 57 VAL B O 1
ATOM 1437 N N . ALA B 1 58 ? -11.102 -15.727 -0.544 1 98.06 58 ALA B N 1
ATOM 1438 C CA . ALA B 1 58 ? -11.875 -14.562 -0.974 1 98.06 58 ALA B CA 1
ATOM 1439 C C . ALA B 1 58 ? -12.43 -13.805 0.226 1 98.06 58 ALA B C 1
ATOM 1441 O O . ALA B 1 58 ? -12.383 -12.57 0.263 1 98.06 58 ALA B O 1
ATOM 1442 N N . ARG B 1 59 ? -12.938 -14.555 1.167 1 98.44 59 ARG B N 1
ATOM 1443 C CA . ARG B 1 59 ? -13.5 -13.945 2.365 1 98.44 59 ARG B CA 1
ATOM 1444 C C . ARG B 1 59 ? -12.445 -13.156 3.129 1 98.44 59 ARG B C 1
ATOM 1446 O O . ARG B 1 59 ? -12.719 -12.062 3.637 1 98.44 59 ARG B O 1
ATOM 1453 N N . LEU B 1 60 ? -11.328 -13.695 3.229 1 98.31 60 LEU B N 1
ATOM 1454 C CA . LEU B 1 60 ? -10.234 -13.008 3.893 1 98.31 60 LEU B CA 1
ATOM 1455 C C . LEU B 1 60 ? -9.945 -11.664 3.219 1 98.31 60 LEU B C 1
ATOM 1457 O O . LEU B 1 60 ? -9.852 -10.633 3.891 1 98.31 60 LEU B O 1
ATOM 1461 N N . LEU B 1 61 ? -9.828 -11.672 1.923 1 98.56 61 LEU B N 1
ATOM 1462 C CA . LEU B 1 61 ? -9.562 -10.445 1.176 1 98.56 61 LEU B CA 1
ATOM 1463 C C . LEU B 1 61 ? -10.703 -9.453 1.338 1 98.56 61 LEU B C 1
ATOM 1465 O O . LEU B 1 61 ? -10.469 -8.25 1.509 1 98.56 61 LEU B O 1
ATOM 1469 N N . GLY B 1 62 ? -11.922 -10 1.229 1 98.75 62 GLY B N 1
ATOM 1470 C CA . GLY B 1 62 ? -13.078 -9.141 1.427 1 98.75 62 GLY B CA 1
ATOM 1471 C C . GLY B 1 62 ? -13.094 -8.461 2.783 1 98.75 62 GLY B C 1
ATOM 1472 O O . GLY B 1 62 ? -13.344 -7.258 2.879 1 98.75 62 GLY B O 1
ATOM 1473 N N . VAL B 1 63 ? -12.844 -9.164 3.826 1 98.81 63 VAL B N 1
ATOM 1474 C CA . VAL B 1 63 ? -12.859 -8.641 5.188 1 98.81 63 VAL B CA 1
ATOM 1475 C C . VAL B 1 63 ? -11.766 -7.594 5.355 1 98.81 63 VAL B C 1
ATOM 1477 O O . VAL B 1 63 ? -12.008 -6.516 5.902 1 98.81 63 VAL B O 1
ATOM 1480 N N . VAL B 1 64 ? -10.57 -7.898 4.914 1 98.81 64 VAL B N 1
ATOM 1481 C CA . VAL B 1 64 ? -9.461 -6.957 5.004 1 98.81 64 VAL B CA 1
ATOM 1482 C C . VAL B 1 64 ? -9.812 -5.672 4.258 1 98.81 64 VAL B C 1
ATOM 1484 O O . VAL B 1 64 ? -9.586 -4.57 4.77 1 98.81 64 VAL B O 1
ATOM 1487 N N . GLY B 1 65 ? -10.336 -5.844 3.035 1 98.81 65 GLY B N 1
ATOM 1488 C CA . GLY B 1 65 ? -10.75 -4.688 2.256 1 98.81 65 GLY B CA 1
ATOM 1489 C C . GLY B 1 65 ? -11.812 -3.854 2.943 1 98.81 65 GLY B C 1
ATOM 1490 O O . GLY B 1 65 ? -11.719 -2.625 2.979 1 98.81 65 GLY B O 1
ATOM 1491 N N . LEU B 1 66 ? -12.781 -4.5 3.498 1 98.88 66 LEU B N 1
ATOM 1492 C CA . LEU B 1 66 ? -13.906 -3.809 4.121 1 98.88 66 LEU B CA 1
ATOM 1493 C C . LEU B 1 66 ? -13.461 -3.102 5.398 1 98.88 66 LEU B C 1
ATOM 1495 O O . LEU B 1 66 ? -13.898 -1.98 5.676 1 98.88 66 LEU B O 1
ATOM 1499 N N . ILE B 1 67 ? -12.633 -3.729 6.184 1 98.88 67 ILE B N 1
ATOM 1500 C CA . ILE B 1 67 ? -12.117 -3.09 7.391 1 98.88 67 ILE B CA 1
ATOM 1501 C C . ILE B 1 67 ? -11.312 -1.844 7.012 1 98.88 67 ILE B C 1
ATOM 1503 O O . ILE B 1 67 ? -11.492 -0.781 7.613 1 98.88 67 ILE B O 1
ATOM 1507 N N . SER B 1 68 ? -10.43 -1.961 6.055 1 98.94 68 SER B N 1
ATOM 1508 C CA . SER B 1 68 ? -9.625 -0.831 5.586 1 98.94 68 SER B CA 1
ATOM 1509 C C . SER B 1 68 ? -10.516 0.292 5.059 1 98.94 68 SER B C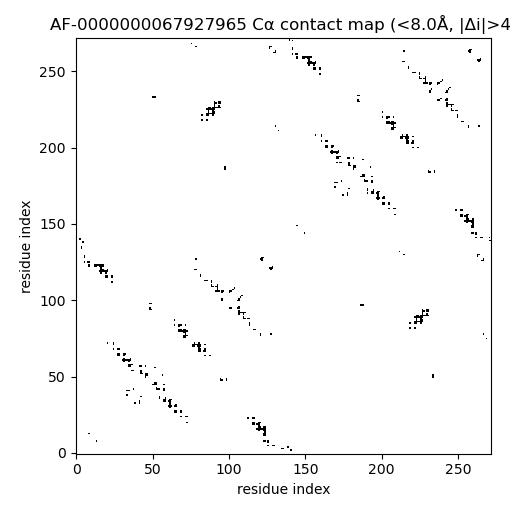 1
ATOM 1511 O O . SER B 1 68 ? -10.242 1.47 5.301 1 98.94 68 SER B O 1
ATOM 1513 N N . THR B 1 69 ? -11.562 -0.151 4.367 1 98.94 69 THR B N 1
ATOM 1514 C CA . THR B 1 69 ? -12.508 0.818 3.82 1 98.94 69 THR B CA 1
ATOM 1515 C C . THR B 1 69 ? -13.234 1.553 4.941 1 98.94 69 THR B C 1
ATOM 1517 O O . THR B 1 69 ? -13.406 2.771 4.883 1 98.94 69 THR B O 1
ATOM 1520 N N . ALA B 1 70 ? -13.641 0.864 5.965 1 98.88 70 ALA B N 1
ATOM 1521 C CA . ALA B 1 70 ? -14.312 1.476 7.109 1 98.88 70 ALA B CA 1
ATOM 1522 C C . ALA B 1 70 ? -13.398 2.482 7.805 1 98.88 70 ALA B C 1
ATOM 1524 O O . ALA B 1 70 ? -13.828 3.584 8.148 1 98.88 70 ALA B O 1
ATOM 1525 N N . LEU B 1 71 ? -12.164 2.123 7.984 1 98.62 71 LEU B N 1
ATOM 1526 C CA . LEU B 1 71 ? -11.203 3.033 8.602 1 98.62 71 LEU B CA 1
ATOM 1527 C C . LEU B 1 71 ? -11.008 4.281 7.746 1 98.62 71 LEU B C 1
ATOM 1529 O O . LEU B 1 71 ? -10.875 5.387 8.273 1 98.62 71 LEU B O 1
ATOM 1533 N N . TYR B 1 72 ? -10.984 4.105 6.465 1 98.56 72 TYR B N 1
ATOM 1534 C CA . TYR B 1 72 ? -10.82 5.223 5.543 1 98.56 72 TYR B CA 1
ATOM 1535 C C . TYR B 1 72 ? -12.023 6.164 5.605 1 98.56 72 TYR B C 1
ATOM 1537 O O . TYR B 1 72 ? -11.867 7.383 5.492 1 98.56 72 TYR B O 1
ATOM 1545 N N . ALA B 1 73 ? -13.18 5.59 5.789 1 98.12 73 ALA B N 1
ATOM 1546 C CA . ALA B 1 73 ? -14.422 6.359 5.777 1 98.12 73 ALA B CA 1
ATOM 1547 C C . ALA B 1 73 ? -14.586 7.152 7.07 1 98.12 73 ALA B C 1
ATOM 1549 O O . ALA B 1 73 ? -15.305 8.156 7.105 1 98.12 73 ALA B O 1
ATOM 1550 N N . LEU B 1 74 ? -14 6.684 8.148 1 96.38 74 LEU B N 1
ATOM 1551 C CA . LEU B 1 74 ? -14.062 7.379 9.43 1 96.38 74 LEU B CA 1
ATOM 1552 C C . LEU B 1 74 ? -13.016 8.484 9.5 1 96.38 74 LEU B C 1
ATOM 1554 O O . LEU B 1 74 ? -11.82 8.227 9.312 1 96.38 74 LEU B O 1
ATOM 1558 N N . PRO B 1 75 ? -13.484 9.727 9.773 1 92.12 75 PRO B N 1
ATOM 1559 C CA . PRO B 1 75 ? -12.586 10.875 9.727 1 92.12 75 PRO B CA 1
ATOM 1560 C C . PRO B 1 75 ? -11.391 10.727 10.664 1 92.12 75 PRO B C 1
ATOM 1562 O O . PRO B 1 75 ? -10.281 11.172 10.344 1 92.12 75 PRO B O 1
ATOM 1565 N N . ARG B 1 76 ? -11.602 10.047 11.75 1 92.31 76 ARG B N 1
ATOM 1566 C CA . ARG B 1 76 ? -10.547 9.96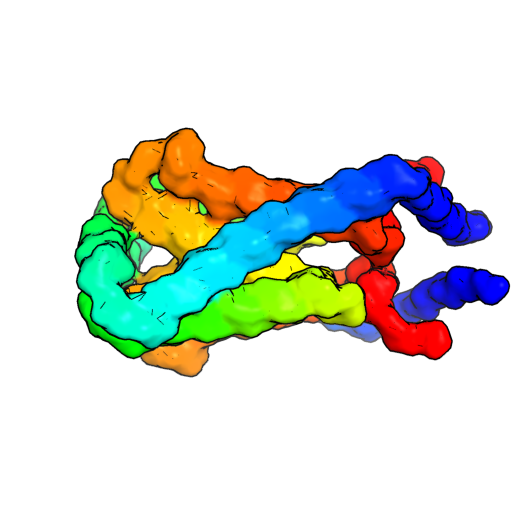9 12.75 1 92.31 76 ARG B CA 1
ATOM 1567 C C . ARG B 1 76 ? -9.453 9 12.312 1 92.31 76 ARG B C 1
ATOM 1569 O O . ARG B 1 76 ? -8.297 9.125 12.727 1 92.31 76 ARG B O 1
ATOM 1576 N N . THR B 1 77 ? -9.781 8.047 11.445 1 96.31 77 THR B N 1
ATOM 1577 C CA . THR B 1 77 ? -8.82 7.004 11.078 1 96.31 77 THR B CA 1
ATOM 1578 C C . THR B 1 77 ? -8.586 6.992 9.57 1 96.31 77 THR B C 1
ATOM 1580 O O . THR B 1 77 ? -8.047 6.023 9.031 1 96.31 77 THR B O 1
ATOM 1583 N N . SER B 1 78 ? -8.953 8.031 8.906 1 97.19 78 SER B N 1
ATOM 1584 C CA . SER B 1 78 ? -8.984 8.031 7.449 1 97.19 78 SER B CA 1
ATOM 1585 C C . SER B 1 78 ? -7.582 7.848 6.871 1 97.19 78 SER B C 1
ATOM 1587 O O . SER B 1 78 ? -7.41 7.184 5.848 1 97.19 78 SER B O 1
ATOM 1589 N N . VAL B 1 79 ? -6.578 8.414 7.516 1 96.12 79 VAL B N 1
ATOM 1590 C CA . VAL B 1 79 ? -5.219 8.289 7.004 1 96.12 79 VAL B CA 1
ATOM 1591 C C . VAL B 1 79 ? -4.75 6.84 7.129 1 96.12 79 VAL B C 1
ATOM 1593 O O . VAL B 1 79 ? -4.172 6.281 6.191 1 96.12 79 VAL B O 1
ATOM 1596 N N . LEU B 1 80 ? -5.055 6.242 8.242 1 96.88 80 LEU B N 1
ATOM 1597 C CA . LEU B 1 80 ? -4.723 4.832 8.414 1 96.88 80 LEU B CA 1
ATOM 1598 C C . LEU B 1 80 ? -5.453 3.971 7.391 1 96.88 80 LEU B C 1
ATOM 1600 O O . LEU B 1 80 ? -4.859 3.072 6.793 1 96.88 80 LEU B O 1
ATOM 1604 N N . GLY B 1 81 ? -6.711 4.246 7.266 1 98.5 81 GLY B N 1
ATOM 1605 C CA . GLY B 1 81 ? -7.473 3.541 6.242 1 98.5 81 GLY B CA 1
ATOM 1606 C C . GLY B 1 81 ? -6.883 3.688 4.855 1 98.5 81 GLY B C 1
ATOM 1607 O O . GLY B 1 81 ? -6.824 2.719 4.094 1 98.5 81 GLY B O 1
ATOM 1608 N N . ALA B 1 82 ? -6.418 4.875 4.512 1 98.56 82 ALA B N 1
ATOM 1609 C CA . ALA B 1 82 ? -5.809 5.137 3.207 1 98.56 82 ALA B CA 1
ATOM 1610 C C . ALA B 1 82 ? -4.527 4.328 3.029 1 98.56 82 ALA B C 1
ATOM 1612 O O . ALA B 1 82 ? -4.27 3.787 1.951 1 98.56 82 ALA B O 1
ATOM 1613 N N . ILE B 1 83 ? -3.766 4.227 4.035 1 98.5 83 ILE B N 1
ATOM 1614 C CA . ILE B 1 83 ? -2.521 3.463 4.004 1 98.5 83 ILE B CA 1
ATOM 1615 C C . ILE B 1 83 ? -2.83 1.984 3.783 1 98.5 83 ILE B C 1
ATOM 1617 O O . ILE B 1 83 ? -2.225 1.34 2.924 1 98.5 83 ILE B O 1
ATOM 1621 N N . LEU B 1 84 ? -3.773 1.502 4.508 1 98.88 84 LEU B N 1
ATOM 1622 C CA . LEU B 1 84 ? -4.121 0.088 4.402 1 98.88 84 LEU B CA 1
ATOM 1623 C C . LEU B 1 84 ? -4.734 -0.219 3.041 1 98.88 84 LEU B C 1
ATOM 1625 O O . LEU B 1 84 ? -4.457 -1.266 2.451 1 98.88 84 LEU B O 1
ATOM 1629 N N . LEU B 1 85 ? -5.559 0.648 2.564 1 98.94 85 LEU B N 1
ATOM 1630 C CA . LEU B 1 85 ? -6.137 0.456 1.238 1 98.94 85 LEU B CA 1
ATOM 1631 C C . LEU B 1 85 ? -5.059 0.534 0.162 1 98.94 85 LEU B C 1
ATOM 1633 O O . LEU B 1 85 ? -5.141 -0.158 -0.855 1 98.94 85 LEU B O 1
ATOM 1637 N N . THR B 1 86 ? -4.074 1.38 0.377 1 98.88 86 THR B N 1
ATOM 1638 C CA . THR B 1 86 ? -2.934 1.426 -0.532 1 98.88 86 THR B CA 1
ATOM 1639 C C . THR B 1 86 ? -2.248 0.066 -0.608 1 98.88 86 THR B C 1
ATOM 1641 O O . THR B 1 86 ? -1.936 -0.418 -1.698 1 98.88 86 THR B O 1
ATOM 1644 N N . ALA B 1 87 ? -2.029 -0.521 0.552 1 98.94 87 ALA B N 1
ATOM 1645 C CA . ALA B 1 87 ? -1.459 -1.864 0.58 1 98.94 87 ALA B CA 1
ATOM 1646 C C . ALA B 1 87 ? -2.355 -2.855 -0.155 1 98.94 87 ALA B C 1
ATOM 1648 O O . ALA B 1 87 ? -1.872 -3.688 -0.927 1 98.94 87 ALA B O 1
ATOM 1649 N N . TYR B 1 88 ? -3.623 -2.771 0.085 1 98.94 88 TYR B N 1
ATOM 1650 C CA . TYR B 1 88 ? -4.59 -3.648 -0.563 1 98.94 88 TYR B CA 1
ATOM 1651 C C . TYR B 1 88 ? -4.527 -3.508 -2.078 1 98.94 88 TYR B C 1
ATOM 1653 O O . TYR B 1 88 ? -4.484 -4.508 -2.801 1 98.94 88 TYR B O 1
ATOM 1661 N N . MET B 1 89 ? -4.504 -2.32 -2.551 1 98.81 89 MET B N 1
ATOM 1662 C CA . MET B 1 89 ? -4.453 -2.053 -3.984 1 98.81 89 MET B CA 1
ATOM 1663 C C . MET B 1 89 ? -3.125 -2.516 -4.574 1 98.81 89 MET B C 1
ATOM 1665 O O . MET B 1 89 ? -3.072 -2.957 -5.723 1 98.81 89 MET B O 1
ATOM 1669 N N . GLY B 1 90 ? -2.08 -2.416 -3.734 1 98.81 90 GLY B N 1
ATOM 1670 C CA . GLY B 1 90 ? -0.809 -2.982 -4.156 1 98.81 90 GLY B CA 1
ATOM 1671 C C . GLY B 1 90 ? -0.876 -4.473 -4.418 1 98.81 90 GLY B C 1
ATOM 1672 O O . GLY B 1 90 ? -0.237 -4.977 -5.348 1 98.81 90 GLY B O 1
ATOM 1673 N N . GLY B 1 91 ? -1.571 -5.156 -3.562 1 98.75 91 GLY B N 1
ATOM 1674 C CA . GLY B 1 91 ? -1.801 -6.574 -3.791 1 98.75 91 GLY B CA 1
ATOM 1675 C C . GLY B 1 91 ? -2.531 -6.855 -5.09 1 98.75 91 GLY B C 1
ATOM 1676 O O . GLY B 1 91 ? -2.178 -7.789 -5.816 1 98.75 91 GLY B O 1
ATOM 1677 N N . ALA B 1 92 ? -3.559 -6.047 -5.359 1 98.5 92 ALA B N 1
ATOM 1678 C CA . ALA B 1 92 ? -4.293 -6.195 -6.609 1 98.5 92 ALA B CA 1
ATOM 1679 C C . ALA B 1 92 ? -3.389 -5.938 -7.812 1 98.5 92 ALA B C 1
ATOM 1681 O O . ALA B 1 92 ? -3.422 -6.684 -8.797 1 98.5 92 ALA B O 1
ATOM 1682 N N . ILE B 1 93 ? -2.623 -4.914 -7.738 1 98.81 93 ILE B N 1
ATOM 1683 C CA . ILE B 1 93 ? -1.712 -4.578 -8.828 1 98.81 93 ILE B CA 1
ATOM 1684 C C . ILE B 1 93 ? -0.727 -5.723 -9.047 1 98.81 93 ILE B C 1
ATOM 1686 O O . ILE B 1 93 ? -0.483 -6.129 -10.188 1 98.81 93 ILE B O 1
ATOM 1690 N N . SER B 1 94 ? -0.164 -6.238 -7.965 1 98.44 94 SER B N 1
ATOM 1691 C CA . SER B 1 94 ? 0.78 -7.352 -8.047 1 98.44 94 SER B CA 1
ATOM 1692 C C . SER B 1 94 ? 0.142 -8.57 -8.695 1 98.44 94 SER B C 1
ATOM 1694 O O . SER B 1 94 ? 0.791 -9.281 -9.469 1 98.44 94 SER B O 1
ATOM 1696 N N . THR B 1 95 ? -1.068 -8.836 -8.375 1 98.5 95 THR B N 1
ATOM 1697 C CA . THR B 1 95 ? -1.807 -9.953 -8.961 1 98.5 95 THR B CA 1
ATOM 1698 C C . THR B 1 95 ? -1.894 -9.805 -10.477 1 98.5 95 THR B C 1
ATOM 1700 O O . THR B 1 95 ? -1.613 -10.758 -11.211 1 98.5 95 THR B O 1
ATOM 1703 N N . HIS B 1 96 ? -2.244 -8.625 -10.953 1 98.62 96 HIS B N 1
ATOM 1704 C CA . HIS B 1 96 ? -2.381 -8.398 -12.391 1 98.62 96 HIS B CA 1
ATOM 1705 C C . HIS B 1 96 ? -1.022 -8.422 -13.078 1 98.62 96 HIS B C 1
ATOM 1707 O O . HIS B 1 96 ? -0.906 -8.906 -14.203 1 98.62 96 HIS B O 1
ATOM 1713 N N . VAL B 1 97 ? -0.024 -7.879 -12.406 1 98.44 97 VAL B N 1
ATOM 1714 C CA . VAL B 1 97 ? 1.32 -7.91 -12.977 1 98.44 97 VAL B CA 1
ATOM 1715 C C . VAL B 1 97 ? 1.781 -9.359 -13.133 1 98.44 97 VAL B C 1
ATOM 1717 O O . VAL B 1 97 ? 2.33 -9.727 -14.18 1 98.44 97 VAL B O 1
ATOM 1720 N N . ARG B 1 98 ? 1.55 -10.117 -12.172 1 98.19 98 ARG B N 1
ATOM 1721 C CA . ARG B 1 98 ? 2.025 -11.5 -12.148 1 98.19 98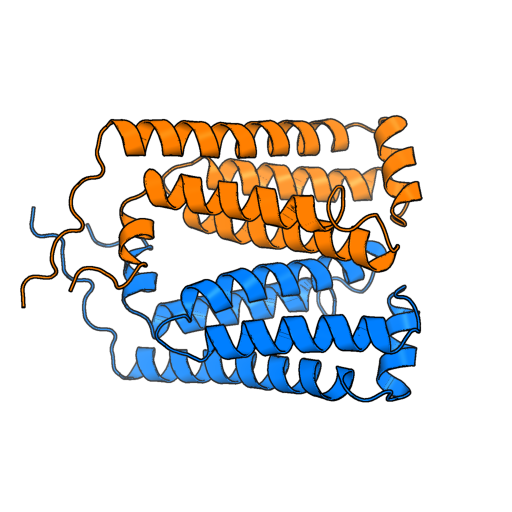 ARG B CA 1
ATOM 1722 C C . ARG B 1 98 ? 1.469 -12.289 -13.328 1 98.19 98 ARG B C 1
ATOM 1724 O O . ARG B 1 98 ? 2.182 -13.086 -13.938 1 98.19 98 ARG B O 1
ATOM 1731 N N . ILE B 1 99 ? 0.252 -12.094 -13.688 1 97.56 99 ILE B N 1
ATOM 1732 C CA . ILE B 1 99 ? -0.371 -12.938 -14.695 1 97.56 99 ILE B CA 1
ATOM 1733 C C . ILE B 1 99 ? -0.371 -12.211 -16.047 1 97.56 99 ILE B C 1
ATOM 1735 O O . ILE B 1 99 ? -0.952 -12.695 -17.016 1 97.56 99 ILE B O 1
ATOM 1739 N N . GLY B 1 100 ? 0.167 -11.016 -16.062 1 97.12 100 GLY B N 1
ATOM 1740 C CA . GLY B 1 100 ? 0.364 -10.32 -17.328 1 97.12 100 GLY B CA 1
ATOM 1741 C C . GLY B 1 100 ? -0.921 -9.758 -17.906 1 97.12 100 GLY B C 1
ATOM 1742 O O . GLY B 1 100 ? -1.108 -9.75 -19.125 1 97.12 100 GLY B O 1
ATOM 1743 N N . ASN B 1 101 ? -1.787 -9.273 -17.047 1 98 101 ASN B N 1
ATOM 1744 C CA . ASN B 1 101 ? -3.014 -8.633 -17.516 1 98 101 ASN B CA 1
ATOM 1745 C C . ASN B 1 101 ? -2.729 -7.301 -18.188 1 98 101 ASN B C 1
ATOM 1747 O O . ASN B 1 101 ? -1.664 -6.711 -17.984 1 98 101 ASN B O 1
ATOM 1751 N N . PRO B 1 102 ? -3.758 -6.816 -19.031 1 98.06 102 PRO B N 1
ATOM 1752 C CA . PRO B 1 102 ? -3.551 -5.539 -19.719 1 98.06 102 PRO B CA 1
ATOM 1753 C C . PRO B 1 102 ? -3.189 -4.406 -18.75 1 98.06 102 PRO B C 1
ATOM 1755 O O . PRO B 1 102 ? -3.82 -4.262 -17.703 1 98.06 102 PRO B O 1
ATOM 1758 N N . LEU B 1 103 ? -2.232 -3.686 -19.141 1 97.56 103 LEU B N 1
ATOM 1759 C CA . LEU B 1 103 ? -1.621 -2.688 -18.266 1 97.56 103 LEU B CA 1
ATOM 1760 C C . LEU B 1 103 ? -2.623 -1.598 -17.906 1 97.56 103 LEU B C 1
ATOM 1762 O O . LEU B 1 103 ? -2.904 -1.375 -16.719 1 97.56 103 LEU B O 1
ATOM 1766 N N . PHE B 1 104 ? -3.295 -0.961 -18.922 1 97.81 104 PHE B N 1
ATOM 1767 C CA . PHE B 1 104 ? -4.039 0.273 -18.703 1 97.81 104 PHE B CA 1
ATOM 1768 C C . PHE B 1 104 ? -5.414 -0.021 -18.109 1 97.81 104 PHE B C 1
ATOM 1770 O O . PHE B 1 104 ? -5.902 0.731 -17.266 1 97.81 104 PHE B O 1
ATOM 1777 N N . SER B 1 105 ? -5.977 -1.18 -18.438 1 97.69 105 SER B N 1
ATOM 1778 C CA . SER B 1 105 ? -7.348 -1.434 -18.016 1 97.69 105 SER B CA 1
ATOM 1779 C C . SER B 1 105 ? -7.383 -2.188 -16.688 1 97.69 105 SER B C 1
ATOM 1781 O O . SER B 1 105 ? -8.336 -2.053 -15.922 1 97.69 105 SER B O 1
ATOM 1783 N N . HIS B 1 106 ? -6.367 -3.07 -16.453 1 98 106 HIS B N 1
ATOM 1784 C CA . HIS B 1 106 ? -6.426 -3.943 -15.289 1 98 106 HIS B CA 1
ATOM 1785 C C . HIS B 1 106 ? -5.312 -3.615 -14.297 1 98 106 HIS B C 1
ATOM 1787 O O . HIS B 1 106 ? -5.586 -3.211 -13.164 1 98 106 HIS B O 1
ATOM 1793 N N . THR B 1 107 ? -4.102 -3.637 -14.734 1 98.44 107 THR B N 1
ATOM 1794 C CA . THR B 1 107 ? -2.949 -3.523 -13.844 1 98.44 107 THR B CA 1
ATOM 1795 C C . THR B 1 107 ? -2.92 -2.152 -13.172 1 98.44 107 THR B C 1
ATOM 1797 O O . THR B 1 107 ? -2.686 -2.053 -11.969 1 98.44 107 THR B O 1
ATOM 1800 N N . LEU B 1 108 ? -3.225 -1.064 -13.906 1 98.56 108 LEU B N 1
ATOM 1801 C CA . LEU B 1 108 ? -3.094 0.286 -13.367 1 98.56 108 LEU B CA 1
ATOM 1802 C C . LEU B 1 108 ? -4.383 0.725 -12.68 1 98.56 108 LEU B C 1
ATOM 1804 O O . LEU B 1 108 ? -4.449 1.82 -12.117 1 98.56 108 LEU B O 1
ATOM 1808 N N . PHE B 1 109 ? -5.375 -0.073 -12.727 1 98.44 109 PHE B N 1
ATOM 1809 C CA . PHE B 1 109 ? -6.621 0.289 -12.062 1 98.44 109 PHE B CA 1
ATOM 1810 C C . PHE B 1 109 ? -6.379 0.615 -10.594 1 98.44 109 PHE B C 1
ATOM 1812 O O . PHE B 1 109 ? -6.922 1.592 -10.078 1 98.44 109 PHE B O 1
ATOM 1819 N N . GLY B 1 110 ? -5.59 -0.227 -9.891 1 98.38 110 GLY B N 1
ATOM 1820 C CA . GLY B 1 110 ? -5.254 0.05 -8.508 1 98.38 110 GLY B CA 1
ATOM 1821 C C . GLY B 1 110 ? -4.551 1.381 -8.32 1 98.38 110 GLY B C 1
ATOM 1822 O O . GLY B 1 110 ? -4.742 2.053 -7.305 1 98.38 110 GLY B O 1
ATOM 1823 N N . VAL B 1 111 ? -3.723 1.771 -9.25 1 98.75 111 VAL B N 1
ATOM 1824 C CA . VAL B 1 111 ? -3.043 3.061 -9.203 1 98.75 111 VAL B CA 1
ATOM 1825 C C . VAL B 1 111 ? -4.066 4.188 -9.328 1 98.75 111 VAL B C 1
ATOM 1827 O O . VAL B 1 111 ? -4.023 5.16 -8.57 1 98.75 111 VAL B O 1
ATOM 1830 N N . TYR B 1 112 ? -4.969 3.984 -10.297 1 98.69 112 TYR B N 1
ATOM 1831 C CA . TYR B 1 112 ? -6.008 4.992 -10.461 1 98.69 112 TYR B CA 1
ATOM 1832 C C . TYR B 1 112 ? -6.809 5.172 -9.18 1 98.69 112 TYR B C 1
ATOM 1834 O O . TYR B 1 112 ? -7.023 6.297 -8.727 1 98.69 112 TYR B O 1
ATOM 1842 N N . LEU B 1 113 ? -7.199 4.125 -8.633 1 98.69 113 LEU B N 1
ATOM 1843 C CA . LEU B 1 113 ? -7.988 4.184 -7.406 1 98.69 113 LEU B CA 1
ATOM 1844 C C . LEU B 1 113 ? -7.176 4.797 -6.27 1 98.69 113 LEU B C 1
ATOM 1846 O O . LEU B 1 113 ? -7.719 5.531 -5.441 1 98.69 113 LEU B O 1
ATOM 1850 N N . GLY B 1 114 ? -5.898 4.445 -6.227 1 98.62 114 GLY B N 1
ATOM 1851 C CA . GLY B 1 114 ? -5.031 5.023 -5.219 1 98.62 114 GLY B CA 1
ATOM 1852 C C . GLY B 1 114 ? -4.918 6.535 -5.32 1 98.62 114 GLY B C 1
ATOM 1853 O O . GLY B 1 114 ? -4.957 7.238 -4.309 1 98.62 114 GLY B O 1
ATOM 1854 N N . VAL B 1 115 ? -4.762 6.988 -6.523 1 98.62 115 VAL B N 1
ATOM 1855 C CA . VAL B 1 115 ? -4.691 8.43 -6.758 1 98.62 115 VAL B CA 1
ATOM 1856 C C . VAL B 1 115 ? -5.996 9.086 -6.309 1 98.62 115 VAL B C 1
ATOM 1858 O O . VAL B 1 115 ? -5.973 10.133 -5.648 1 98.62 115 VAL B O 1
ATOM 1861 N N . ILE B 1 116 ? -7.082 8.492 -6.645 1 98.81 116 ILE B N 1
ATOM 1862 C CA . ILE B 1 116 ? -8.383 9.016 -6.242 1 98.81 116 ILE B CA 1
ATOM 1863 C C . ILE B 1 116 ? -8.508 8.969 -4.723 1 98.81 116 ILE B C 1
ATOM 1865 O O . ILE B 1 116 ? -8.992 9.914 -4.102 1 98.81 116 ILE B O 1
ATOM 1869 N N . LEU B 1 117 ? -8.094 7.918 -4.145 1 98.69 117 LEU B N 1
ATOM 1870 C CA . LEU B 1 117 ? -8.125 7.688 -2.705 1 98.69 117 LEU B CA 1
ATOM 1871 C C . LEU B 1 117 ? -7.363 8.773 -1.958 1 98.69 117 LEU B C 1
ATOM 1873 O O . LEU B 1 117 ? -7.922 9.445 -1.083 1 98.69 117 LEU B O 1
ATOM 1877 N N . TRP B 1 118 ? -6.172 8.938 -2.322 1 98.06 118 TRP B N 1
ATOM 1878 C CA . TRP B 1 118 ? -5.328 9.906 -1.629 1 98.06 118 TRP B CA 1
ATOM 1879 C C . TRP B 1 118 ? -5.703 11.336 -2.02 1 98.06 118 TRP B C 1
ATOM 1881 O O . TRP B 1 118 ? -5.609 12.25 -1.203 1 98.06 118 TRP B O 1
ATOM 1891 N N . GLY B 1 119 ? -6.043 11.492 -3.334 1 97.69 119 GLY B N 1
ATOM 1892 C CA . GLY B 1 119 ? -6.531 12.797 -3.746 1 97.69 119 GLY B CA 1
ATOM 1893 C C . GLY B 1 119 ? -7.766 13.242 -2.988 1 97.69 119 GLY B C 1
ATOM 1894 O O . GLY B 1 119 ? -7.875 14.398 -2.588 1 97.69 119 GLY B O 1
ATOM 1895 N N . GLY B 1 120 ? -8.68 12.367 -2.844 1 97.88 120 GLY B N 1
ATOM 1896 C CA . GLY B 1 120 ? -9.859 12.688 -2.051 1 97.88 120 GLY B CA 1
ATOM 1897 C C . GLY B 1 120 ? -9.531 13.031 -0.61 1 97.88 120 GLY B C 1
ATOM 1898 O O . GLY B 1 120 ? -10.07 13.992 -0.059 1 97.88 120 GLY B O 1
ATOM 1899 N N . LEU B 1 121 ? -8.711 12.273 -0.094 1 96.56 121 LEU B N 1
ATOM 1900 C CA . LEU B 1 121 ? -8.312 12.523 1.287 1 96.56 121 LEU B CA 1
ATOM 1901 C C . LEU B 1 121 ? -7.598 13.859 1.418 1 96.56 121 LEU B C 1
ATOM 1903 O O . LEU B 1 121 ? -7.855 14.617 2.359 1 96.56 121 LEU B O 1
ATOM 1907 N N . PHE B 1 122 ? -6.738 14.156 0.515 1 94.88 122 PHE B N 1
ATOM 1908 C CA . PHE B 1 122 ? -6.004 15.414 0.488 1 94.88 122 PHE B CA 1
ATOM 1909 C C . PHE B 1 122 ? -6.965 16.594 0.456 1 94.88 122 PHE B C 1
ATOM 1911 O O . PHE B 1 122 ? -6.762 17.594 1.162 1 94.88 122 PHE B O 1
ATOM 1918 N N . LEU B 1 123 ? -7.977 16.5 -0.287 1 95.25 123 LEU B N 1
ATOM 1919 C CA . LEU B 1 123 ? -8.906 17.609 -0.486 1 95.25 123 LEU B CA 1
ATOM 1920 C C . LEU B 1 123 ? -9.812 17.781 0.726 1 95.25 123 LEU B C 1
ATOM 1922 O O . LEU B 1 123 ? -10.211 18.906 1.051 1 95.25 123 LEU B O 1
ATOM 1926 N N . ARG B 1 124 ? -10.07 16.734 1.444 1 94.56 124 ARG B N 1
ATOM 1927 C CA . ARG B 1 124 ? -11.078 16.875 2.484 1 94.56 124 ARG B CA 1
ATOM 1928 C C . ARG B 1 124 ? -10.445 16.906 3.869 1 94.56 124 ARG B C 1
ATOM 1930 O O . ARG B 1 124 ? -11.109 17.219 4.859 1 94.56 124 ARG B O 1
ATOM 1937 N N . ASP B 1 125 ? -9.227 16.516 3.912 1 90.94 125 ASP B N 1
ATOM 1938 C CA . ASP B 1 125 ? -8.578 16.406 5.215 1 90.94 125 ASP B CA 1
ATOM 1939 C C . ASP B 1 125 ? -7.406 17.375 5.328 1 90.94 125 ASP B C 1
ATOM 1941 O O . ASP B 1 125 ? -6.379 17.188 4.664 1 90.94 125 ASP B O 1
ATOM 1945 N N . ALA B 1 126 ? -7.492 18.328 6.191 1 85.19 126 ALA B N 1
ATOM 1946 C CA . ALA B 1 126 ? -6.5 19.391 6.344 1 85.19 126 ALA B CA 1
ATOM 1947 C C . ALA B 1 126 ? -5.164 18.812 6.816 1 85.19 126 ALA B C 1
ATOM 1949 O O . ALA B 1 126 ? -4.105 19.375 6.516 1 85.19 126 ALA B O 1
ATOM 1950 N N . ARG B 1 127 ? -5.211 17.75 7.539 1 83.56 127 ARG B N 1
ATOM 1951 C CA . ARG B 1 127 ? -3.975 17.141 8.023 1 83.56 127 ARG B CA 1
ATOM 1952 C C . ARG B 1 127 ? -3.121 16.641 6.867 1 83.56 127 ARG B C 1
ATOM 1954 O O . ARG B 1 127 ? -1.896 16.766 6.891 1 83.56 127 ARG B O 1
ATOM 1961 N N . VAL B 1 128 ? -3.83 16.062 5.949 1 90.31 128 VAL B N 1
ATOM 1962 C CA . VAL B 1 128 ? -3.139 15.492 4.793 1 90.31 128 VAL B CA 1
ATOM 1963 C C . VAL B 1 128 ? -2.637 16.609 3.891 1 90.31 128 VAL B C 1
ATOM 1965 O O . VAL B 1 128 ? -1.541 16.531 3.332 1 90.31 128 VAL B O 1
ATOM 1968 N N . ARG B 1 129 ? -3.367 17.641 3.812 1 86.44 129 ARG B N 1
ATOM 1969 C CA . ARG B 1 129 ? -2.912 18.781 3.043 1 86.44 129 ARG B CA 1
ATOM 1970 C C . ARG B 1 129 ? -1.613 19.344 3.613 1 86.44 129 ARG B C 1
ATOM 1972 O O . ARG B 1 129 ? -0.778 19.875 2.873 1 86.44 129 ARG B O 1
ATOM 1979 N N . ALA B 1 130 ? -1.493 19.266 4.848 1 79.25 130 ALA B N 1
ATOM 1980 C CA . ALA B 1 130 ? -0.338 19.844 5.531 1 79.25 130 ALA B CA 1
ATOM 1981 C C . ALA B 1 130 ? 0.933 19.047 5.211 1 79.25 130 ALA B C 1
ATOM 1983 O O . ALA B 1 130 ? 2.043 19.531 5.465 1 79.25 130 ALA B O 1
ATOM 1984 N N . LEU B 1 131 ? 0.733 17.859 4.746 1 78 131 LEU B N 1
ATOM 1985 C CA . LEU B 1 131 ? 1.885 17.047 4.375 1 78 131 LEU B CA 1
ATOM 1986 C C . LEU B 1 131 ? 2.586 17.625 3.148 1 78 131 LEU B C 1
ATOM 1988 O O . LEU B 1 131 ? 3.742 17.297 2.877 1 78 131 LEU B O 1
ATOM 1992 N N . ILE B 1 132 ? 1.901 18.359 2.223 1 69 132 ILE B N 1
ATOM 1993 C CA . ILE B 1 132 ? 2.494 18.922 1.015 1 69 132 ILE B CA 1
ATOM 1994 C C . ILE B 1 132 ? 3.256 20.188 1.36 1 69 132 ILE B C 1
ATOM 1996 O O . ILE B 1 132 ? 2.686 21.125 1.928 1 69 132 ILE B O 1
ATOM 2000 N N . PRO B 1 133 ? 4.645 20.156 1.34 1 57.28 133 PRO B N 1
ATOM 2001 C CA . PRO B 1 133 ? 5.516 21.281 1.686 1 57.28 133 PRO B CA 1
ATOM 2002 C C . PRO B 1 133 ? 5.184 22.547 0.906 1 57.28 133 PRO B C 1
ATOM 2004 O O . PRO B 1 133 ? 5.918 23.547 0.984 1 57.28 133 PRO B O 1
ATOM 2007 N N . PHE B 1 134 ? 4.16 22.781 0.104 1 46.19 134 PHE B N 1
ATOM 2008 C CA . PHE B 1 134 ? 4.254 24 -0.7 1 46.19 134 PHE B CA 1
ATOM 2009 C C . PHE B 1 134 ? 4.492 25.219 0.185 1 46.19 134 PHE B C 1
ATOM 2011 O O . PHE B 1 134 ? 5.207 26.141 -0.205 1 46.19 134 PHE B O 1
ATOM 2018 N N . SER B 1 135 ? 3.553 25.516 1.088 1 37.47 135 SER B N 1
ATOM 2019 C CA . SER B 1 135 ? 3.285 26.906 1.412 1 37.47 135 SER B CA 1
ATOM 2020 C C . SER B 1 135 ? 4.355 27.469 2.34 1 37.47 135 SER B C 1
ATOM 2022 O O . SER B 1 135 ? 4.172 28.547 2.93 1 37.47 135 SER B O 1
ATOM 2024 N N . ARG B 1 136 ? 5.527 27.016 2.504 1 34.44 136 ARG B N 1
ATOM 2025 C CA . ARG B 1 136 ? 6.258 28.109 3.137 1 34.44 136 ARG B CA 1
ATOM 2026 C C . ARG B 1 136 ? 6.637 29.172 2.117 1 34.44 136 ARG B C 1
ATOM 2028 O O . ARG B 1 136 ? 6.855 28.875 0.943 1 34.44 136 ARG B O 1
#

InterPro domains:
  IPR032808 DoxX family [PF13564] (20-119)

Secondary structure (DSSP, 8-state):
-------PPPHHHHHHHHHHHHHHHHHHHHHHHTTSS--HHHHHHHHHTT----HHHHHHHHHHHHHHHHHHHSGGGHHHHHHHHHHHHHHHHHHHHHHT--IIIIITHHHHHHHHHHHHHHHH-HHHHTTS----/-------PPPHHHHHHHHHHHHHHHHHHHHHHHTTSS--HHHHHHHHHTT----HHHHHHHHHHHHHHHHHHHSGGGHHHHHHHHHHHHHHHHHHHHHHT--IIIIITHHHHHHHHHHHHHHHH-HHHHTTSGGG-

Organism: Mesorhizobium plurifarium (NCBI:txid69974)

Radius of gyration: 19.37 Å; Cα contacts (8 Å, |Δi|>4): 361; chains: 2; bounding box: 41×53×41 Å

Solvent-accessible surface area (backbone atoms only — not comparable to full-atom values): 13795 Å² total; per-residue (Å²): 131,78,77,73,69,75,72,79,68,50,70,64,44,33,50,50,10,50,50,38,35,46,52,48,46,51,50,40,44,52,59,14,55,57,23,59,54,84,43,64,71,51,36,52,51,33,43,75,58,69,35,64,63,46,52,66,57,41,26,50,53,12,51,55,43,38,53,23,41,51,29,36,71,35,82,90,38,21,68,60,10,48,51,47,42,33,16,51,29,20,21,54,25,40,42,27,57,58,73,64,46,58,55,80,79,52,26,40,41,36,55,52,51,44,51,38,44,52,49,10,42,38,38,56,31,70,51,54,42,56,56,56,76,69,84,115,132,78,78,74,70,74,73,79,68,50,71,64,43,32,50,49,9,50,50,37,37,45,53,48,44,52,50,39,45,52,60,15,55,58,23,60,55,83,42,64,71,51,36,53,51,32,43,74,57,70,35,64,64,47,52,67,56,42,25,49,53,13,51,55,44,36,52,24,42,52,31,35,72,34,83,92,36,22,69,60,10,48,51,48,42,35,16,51,30,19,21,53,25,40,43,26,56,56,74,63,46,58,55,79,79,53,25,40,42,36,54,53,51,44,50,38,42,51,48,10,43,38,40,54,30,69,52,54,42,55,58,55,76,69,82,114